Protein AF-A0A0F9FWF6-F1 (afdb_monomer_lite)

Sequence (209 aa):
MEGHIIPQNAFNDQFNPRASDYKILGTNREPLKAPIINPFIKELQENGYLHIYDQNHRLSKIAQNVYKRFQKKGYSKPGHDPILTAIIKDDVSSYAIEVPIWKFIQNNFFLLGHIDLIQFRCETVYVADFKPDEYSFFTSLPQVGLYGLMLKEFLQIPKGKIVCVSFDKNGAWEYQPQILLTKIKQFLDKLNKTRRTRLIDTSWFRFFY

Secondary structure (DSSP, 8-state):
-------TTGGG-TTS-BGGG-----BTTB---HHHHHHHHHHHHHTTSEEEEETTSHHHHHHHHHHHHHHHTTPPPP-HHHHHHHHHHH-TTEEEEEEEEEEE-STT-EEEEEEEEEEEETTEEEEEEE--SS--HHHHHHHHHHHHHHHHHHTTPPTTSEEEEEE-SSEEEEE-GGGIIIIIHHHHHHHHHH-SS--S--GGGGGG-

Organism: NCBI:txid412755

Foldseek 3Di:
DPPPPPPVVQVVDPVAAELQVAWFFDDPVGTDDCVLVVVLVVVCVVVVQKDKWWLPPPLLVLQVVLQVVCVVVVHDRDDLPSSLVSCCVPPPQWDDAQQKFWDDFDPRHIHIYTQGTWGADPQAIEREDEDEPPDDCRGSLSSQLVVQVRVCVVVVRDPPRYWYWYDYNTIIMIGHSCCLLPVVVVSLVVVCVPDPDHGPDDPSNNRPD

InterPro domains:
  IPR011604 PD-(D/E)XK endonuclease-like domain superfamily [G3DSA:3.90.320.10] (41-204)

pLDDT: mean 91.01, std 9.79, range [40.78, 98.62]

Radius of gyration: 17.55 Å; chains: 1; bounding box: 47×40×46 Å

Structure (mmCIF, N/CA/C/O backbone):
data_AF-A0A0F9FWF6-F1
#
_entry.id   AF-A0A0F9FWF6-F1
#
loop_
_atom_site.group_PDB
_atom_site.id
_atom_site.type_symbol
_atom_site.label_atom_id
_atom_site.label_alt_id
_atom_site.label_comp_id
_atom_site.label_asym_id
_atom_site.label_entity_id
_atom_site.label_seq_id
_atom_site.pdbx_PDB_ins_code
_atom_site.Cartn_x
_atom_site.Cartn_y
_atom_site.Cartn_z
_atom_site.occupancy
_atom_site.B_iso_or_equiv
_atom_site.auth_seq_id
_atom_site.auth_comp_id
_atom_site.auth_asym_id
_atom_site.auth_atom_id
_atom_site.pdbx_PDB_model_num
ATOM 1 N N . MET A 1 1 ? -26.978 -14.711 -10.745 1.00 40.78 1 MET A N 1
ATOM 2 C CA . MET A 1 1 ? -25.993 -13.635 -10.532 1.00 40.78 1 MET A CA 1
ATOM 3 C C . MET A 1 1 ? -26.686 -12.339 -10.883 1.00 40.78 1 MET A C 1
ATOM 5 O O . MET A 1 1 ? -26.867 -12.067 -12.062 1.00 40.78 1 MET A O 1
ATOM 9 N N . GLU A 1 2 ? -27.170 -11.608 -9.883 1.00 41.25 2 GLU A N 1
ATOM 10 C CA . GLU A 1 2 ? -27.550 -10.212 -10.100 1.00 41.25 2 GLU A CA 1
ATOM 11 C C . GLU A 1 2 ? -26.269 -9.472 -10.487 1.00 41.25 2 GLU A C 1
ATOM 13 O O . GLU A 1 2 ? -25.273 -9.533 -9.766 1.00 41.25 2 GLU A O 1
ATOM 18 N N . GLY A 1 3 ? -26.240 -8.894 -11.687 1.00 45.41 3 GLY A N 1
ATOM 19 C CA . GLY A 1 3 ? -25.076 -8.155 -12.153 1.00 45.41 3 GLY A CA 1
ATOM 20 C C . GLY A 1 3 ? -24.819 -6.997 -11.201 1.00 45.41 3 GLY A C 1
ATOM 21 O O . GLY A 1 3 ? -25.713 -6.185 -10.970 1.00 45.41 3 GLY A O 1
ATOM 22 N N . HIS A 1 4 ? -23.615 -6.917 -10.636 1.00 55.31 4 HIS A N 1
ATOM 23 C CA . HIS A 1 4 ? -23.193 -5.725 -9.915 1.00 55.31 4 HIS A CA 1
ATOM 24 C C . HIS A 1 4 ? -23.241 -4.547 -10.893 1.00 55.31 4 HIS A C 1
ATOM 26 O O . HIS A 1 4 ? -22.386 -4.423 -11.769 1.00 55.31 4 HIS A O 1
ATOM 32 N N . ILE A 1 5 ? -24.277 -3.713 -10.782 1.00 64.75 5 ILE A N 1
ATOM 33 C CA . ILE A 1 5 ? -24.397 -2.485 -11.564 1.00 64.75 5 ILE A CA 1
ATOM 34 C C . ILE A 1 5 ? -23.203 -1.614 -11.181 1.00 64.75 5 ILE A C 1
ATOM 36 O O . ILE A 1 5 ? -23.041 -1.265 -10.011 1.00 64.75 5 ILE A O 1
ATOM 40 N N . ILE A 1 6 ? -22.356 -1.291 -12.159 1.00 70.00 6 ILE A N 1
ATOM 41 C CA . ILE A 1 6 ? -21.269 -0.330 -11.976 1.00 70.00 6 ILE A CA 1
ATOM 42 C C . ILE A 1 6 ? -21.929 1.009 -11.637 1.00 70.00 6 ILE A C 1
ATOM 44 O O . ILE A 1 6 ? -22.675 1.537 -12.469 1.00 70.00 6 ILE A O 1
ATOM 48 N N . PRO A 1 7 ? -21.696 1.584 -10.447 1.00 76.25 7 PRO A N 1
ATOM 49 C CA . PRO A 1 7 ? -22.351 2.817 -10.059 1.00 76.25 7 PRO A CA 1
ATOM 50 C C . PRO A 1 7 ? -21.599 3.989 -10.702 1.00 76.25 7 PRO A C 1
ATOM 52 O O . PRO A 1 7 ? -20.891 4.736 -10.036 1.00 76.25 7 PRO A O 1
ATOM 55 N N . GLN A 1 8 ? -21.718 4.145 -12.023 1.00 72.88 8 GLN A N 1
ATOM 56 C CA . GLN A 1 8 ? -20.947 5.131 -12.789 1.00 72.88 8 GLN A CA 1
ATOM 57 C C . GLN A 1 8 ? -21.169 6.562 -12.279 1.00 72.88 8 GLN A C 1
ATOM 59 O O . GLN A 1 8 ? -20.230 7.349 -12.195 1.00 72.88 8 GLN A O 1
ATOM 64 N N . ASN A 1 9 ? -22.390 6.866 -11.831 1.00 83.50 9 ASN A N 1
ATOM 65 C CA . ASN A 1 9 ? -22.711 8.146 -11.204 1.00 83.50 9 ASN A CA 1
ATOM 66 C C . ASN A 1 9 ? -22.079 8.308 -9.813 1.00 83.50 9 ASN A C 1
ATOM 68 O O . ASN A 1 9 ? -21.772 9.432 -9.430 1.00 83.50 9 ASN A O 1
ATOM 72 N N . ALA A 1 10 ? -21.827 7.220 -9.075 1.00 85.94 10 ALA A N 1
ATOM 73 C CA . ALA A 1 10 ? -21.240 7.308 -7.738 1.00 85.94 10 ALA A CA 1
ATOM 74 C C . ALA A 1 10 ? -19.802 7.836 -7.777 1.00 85.94 10 ALA A C 1
ATOM 76 O O . ALA A 1 10 ? -19.430 8.621 -6.913 1.00 85.94 10 ALA A O 1
ATOM 77 N N . PHE A 1 11 ? -19.016 7.486 -8.802 1.00 87.62 11 PHE A N 1
ATOM 78 C CA . PHE A 1 11 ? -17.651 8.005 -8.981 1.00 87.62 11 PHE A CA 1
ATOM 79 C C . PHE A 1 11 ? -17.589 9.497 -9.319 1.00 87.62 11 PHE A C 1
ATOM 81 O O . PHE A 1 11 ? -16.542 10.112 -9.111 1.00 87.62 11 PHE A O 1
ATOM 88 N N . ASN A 1 12 ? -18.690 10.078 -9.797 1.00 86.81 12 ASN A N 1
ATOM 89 C CA . ASN A 1 12 ? -18.811 11.515 -10.043 1.00 86.81 12 ASN A CA 1
ATOM 90 C C . ASN A 1 12 ? -19.400 12.270 -8.842 1.00 86.81 12 ASN A C 1
ATOM 92 O O . ASN A 1 12 ? -19.306 13.494 -8.782 1.00 86.81 12 ASN A O 1
ATOM 96 N N . ASP A 1 13 ? -19.987 11.554 -7.885 1.00 88.00 13 ASP A N 1
ATOM 97 C CA . ASP A 1 13 ? -20.581 12.131 -6.688 1.00 88.00 13 ASP A CA 1
ATOM 98 C C . ASP A 1 13 ? -19.504 12.408 -5.626 1.00 88.00 13 ASP A C 1
ATOM 100 O O . ASP A 1 13 ? -18.809 11.508 -5.149 1.00 88.00 13 ASP A O 1
ATOM 104 N N . GLN A 1 14 ? -19.364 13.683 -5.259 1.00 87.06 14 GLN A N 1
ATOM 105 C CA . GLN A 1 14 ? -18.374 14.160 -4.292 1.00 87.06 14 GLN A CA 1
ATOM 106 C C . GLN A 1 14 ? -18.726 13.819 -2.839 1.00 87.06 14 GLN A C 1
ATOM 108 O O . GLN A 1 14 ? -17.861 13.922 -1.972 1.00 87.06 14 GLN A O 1
ATOM 113 N N . PHE A 1 15 ? -19.968 13.415 -2.555 1.00 89.69 15 PHE A N 1
ATOM 114 C CA . PHE A 1 15 ? -20.373 13.002 -1.213 1.00 89.69 15 PHE A CA 1
ATOM 115 C C . PHE A 1 15 ? -19.931 11.575 -0.877 1.00 89.69 15 PHE A C 1
ATOM 117 O O . PHE A 1 15 ? -19.898 11.207 0.300 1.00 89.69 15 PHE A O 1
ATOM 124 N N . ASN A 1 16 ? -19.573 10.772 -1.883 1.00 91.12 16 ASN A N 1
ATOM 125 C CA . ASN A 1 16 ? -19.027 9.443 -1.652 1.00 91.12 16 ASN A CA 1
ATOM 126 C C . ASN A 1 16 ? -17.571 9.535 -1.175 1.00 91.12 16 ASN A C 1
ATOM 128 O O . ASN A 1 16 ? -16.738 10.134 -1.864 1.00 91.12 16 ASN A O 1
ATOM 132 N N . PRO A 1 17 ? -17.224 8.919 -0.030 1.00 92.62 17 PRO A N 1
ATOM 133 C CA . PRO A 1 17 ? -15.844 8.883 0.425 1.00 92.62 17 PRO A CA 1
ATOM 134 C C . PRO A 1 17 ? -14.956 8.117 -0.558 1.00 92.62 17 PRO A C 1
ATOM 136 O O . PRO A 1 17 ? -15.331 7.055 -1.070 1.00 92.62 17 PRO A O 1
ATOM 139 N N . ARG A 1 18 ? -13.730 8.605 -0.766 1.00 93.88 18 ARG A N 1
ATOM 140 C CA . ARG A 1 18 ? -12.710 7.884 -1.533 1.00 93.88 18 ARG A CA 1
ATOM 141 C C . ARG A 1 18 ? -11.679 7.291 -0.598 1.00 93.88 18 ARG A C 1
ATOM 143 O O . ARG A 1 18 ? -11.200 7.948 0.322 1.00 93.88 18 ARG A O 1
ATOM 150 N N . ALA A 1 19 ? -11.260 6.060 -0.873 1.00 94.56 19 ALA A N 1
ATOM 151 C CA . ALA A 1 19 ? -10.235 5.414 -0.063 1.00 94.56 19 ALA A CA 1
ATOM 152 C C . ALA A 1 19 ? -8.912 6.210 -0.051 1.00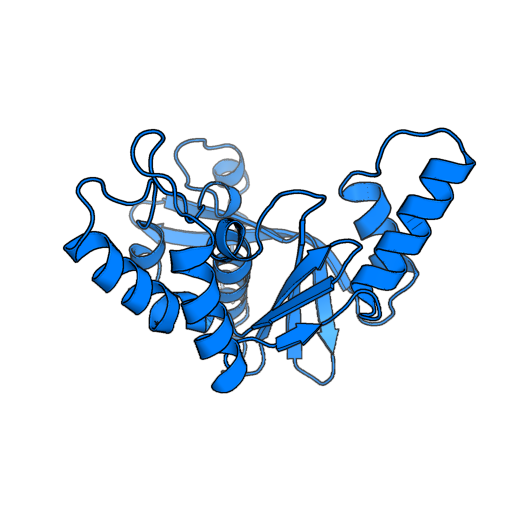 94.56 19 ALA A C 1
ATOM 154 O O . ALA A 1 19 ? -8.188 6.186 0.940 1.00 94.56 19 ALA A O 1
ATOM 155 N N . SER A 1 20 ? -8.626 6.943 -1.135 1.00 92.12 20 SER A N 1
ATOM 156 C CA . SER A 1 20 ? -7.462 7.828 -1.293 1.00 92.12 20 SER A CA 1
ATOM 157 C C . SER A 1 20 ? -7.451 9.037 -0.358 1.00 92.12 20 SER A C 1
ATOM 159 O O . SER A 1 20 ? -6.390 9.623 -0.126 1.00 92.12 20 SER A O 1
ATOM 161 N N . ASP A 1 21 ? -8.610 9.414 0.181 1.00 91.69 21 ASP A N 1
ATOM 162 C CA . ASP A 1 21 ? -8.731 10.557 1.086 1.00 91.69 21 ASP A CA 1
ATOM 163 C C . ASP A 1 21 ? -8.290 10.180 2.509 1.00 91.69 21 ASP A C 1
ATOM 165 O O . ASP A 1 21 ? -7.891 11.040 3.297 1.00 91.69 21 ASP A O 1
ATOM 169 N N . TYR A 1 22 ? -8.275 8.882 2.826 1.00 91.81 22 TYR A N 1
ATOM 170 C CA . TYR A 1 22 ? -7.914 8.382 4.144 1.00 91.81 22 TYR A CA 1
ATOM 171 C C . TYR A 1 22 ? -6.408 8.265 4.330 1.00 91.81 22 TYR A C 1
ATOM 173 O O . TYR A 1 22 ? -5.714 7.500 3.656 1.00 91.81 22 TYR A O 1
ATOM 181 N N . LYS A 1 23 ? -5.906 9.009 5.317 1.00 90.06 23 LYS A N 1
ATOM 182 C CA . LYS A 1 23 ? -4.488 9.064 5.672 1.00 90.06 23 LYS A CA 1
ATOM 183 C C . LYS A 1 23 ? -4.326 9.058 7.184 1.00 90.06 23 LYS A C 1
ATOM 185 O O . LYS A 1 23 ? -5.053 9.751 7.896 1.00 90.06 23 LYS A O 1
ATOM 190 N N . ILE A 1 24 ? -3.328 8.333 7.688 1.00 89.81 24 ILE A N 1
ATOM 191 C CA . ILE A 1 24 ? -2.970 8.417 9.110 1.00 89.81 24 ILE A CA 1
ATOM 192 C C . ILE A 1 24 ? -2.052 9.618 9.307 1.00 89.81 24 ILE A C 1
ATOM 194 O O . ILE A 1 24 ? -0.850 9.558 9.047 1.00 89.81 24 ILE A O 1
ATOM 198 N N . LEU A 1 25 ? -2.636 10.718 9.776 1.00 87.38 25 LEU A N 1
ATOM 199 C CA . LEU A 1 25 ? -1.939 11.977 1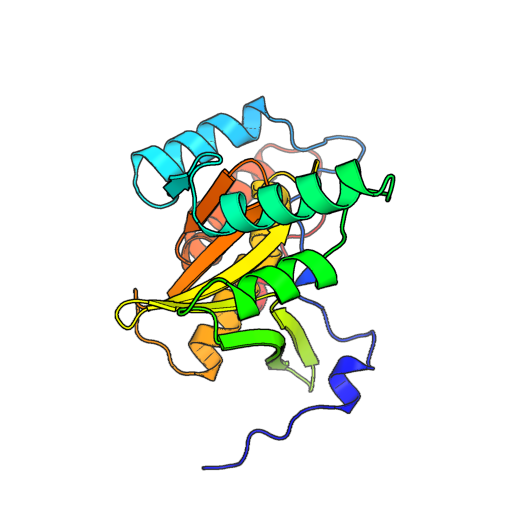0.010 1.00 87.38 25 LEU A CA 1
ATOM 200 C C . LEU A 1 25 ? -2.268 12.530 11.398 1.00 87.38 25 LEU A C 1
ATOM 202 O O . LEU A 1 25 ? -3.411 12.483 11.858 1.00 87.38 25 LEU A O 1
ATOM 206 N N . GLY A 1 26 ? -1.248 13.078 12.061 1.00 85.50 26 GLY A N 1
ATOM 207 C CA . GLY A 1 26 ? -1.453 13.971 13.202 1.00 85.50 26 GLY A CA 1
ATOM 208 C C . GLY A 1 26 ? -2.001 15.324 12.748 1.00 85.50 26 GLY A C 1
ATOM 209 O O . GLY A 1 26 ? -2.102 15.589 11.555 1.00 85.50 26 GLY A O 1
ATOM 210 N N . THR A 1 27 ? -2.331 16.201 13.691 1.00 84.44 27 THR A N 1
ATOM 211 C CA . THR A 1 27 ? -2.745 17.573 13.360 1.00 84.44 27 THR A CA 1
ATOM 212 C C . THR A 1 27 ? -1.533 18.467 13.104 1.00 84.44 27 THR A C 1
ATOM 214 O O . THR A 1 27 ? -0.425 18.148 13.530 1.00 84.44 27 THR A O 1
ATOM 217 N N . ASN A 1 28 ? -1.743 19.645 12.508 1.00 84.06 28 ASN A N 1
ATOM 218 C CA . ASN A 1 28 ? -0.681 20.653 12.358 1.00 84.06 28 ASN A CA 1
ATOM 219 C C . ASN A 1 28 ? -0.026 21.030 13.701 1.00 84.06 28 ASN A C 1
ATOM 221 O O . ASN A 1 28 ? 1.151 21.370 13.747 1.00 84.06 28 ASN A O 1
ATOM 225 N N . ARG A 1 29 ? -0.783 20.958 14.805 1.00 84.50 29 ARG A N 1
ATOM 226 C CA . ARG A 1 29 ? -0.299 21.269 16.160 1.00 84.50 29 ARG A CA 1
ATOM 227 C C . ARG A 1 29 ? 0.414 20.094 16.824 1.00 84.50 29 ARG A C 1
ATOM 229 O O . ARG A 1 29 ? 1.221 20.291 17.725 1.00 84.50 29 ARG A O 1
ATOM 236 N N . GLU A 1 30 ? 0.104 18.875 16.405 1.00 85.88 30 GLU A N 1
ATOM 237 C CA . GLU A 1 30 ? 0.607 17.646 17.005 1.00 85.88 30 GLU A CA 1
ATOM 238 C C . GLU A 1 30 ? 0.835 16.604 15.894 1.00 85.88 30 GLU A C 1
ATOM 240 O O . GLU A 1 30 ? 0.075 15.640 15.778 1.00 85.88 30 GLU A O 1
ATOM 245 N N . PRO A 1 31 ? 1.841 16.778 15.021 1.00 87.56 31 PRO A N 1
ATOM 246 C CA . PRO A 1 31 ? 2.061 15.861 13.909 1.00 87.56 31 PRO A CA 1
ATOM 247 C C . PRO A 1 31 ? 2.445 14.469 14.416 1.00 87.56 31 PRO A C 1
ATOM 249 O O . PRO A 1 31 ? 2.976 14.304 15.520 1.00 87.56 31 PRO A O 1
ATOM 252 N N . LEU A 1 32 ? 2.189 13.450 13.598 1.00 87.31 32 LEU A N 1
ATOM 253 C CA . LEU A 1 32 ? 2.654 12.102 13.891 1.00 87.31 32 LEU A CA 1
ATOM 254 C C . LEU A 1 32 ? 4.133 12.001 13.502 1.00 87.31 32 LEU A C 1
ATOM 256 O O . LEU A 1 32 ? 4.483 12.188 12.341 1.00 87.31 32 LEU A O 1
ATOM 260 N N . LYS A 1 33 ? 5.007 11.764 14.483 1.00 88.50 33 LYS A N 1
ATOM 261 C CA . LYS A 1 33 ? 6.466 11.800 14.296 1.00 88.50 33 LYS A CA 1
ATOM 262 C C . LYS A 1 33 ? 7.068 10.397 14.266 1.00 88.50 33 LYS A C 1
ATOM 264 O O . LYS A 1 33 ? 6.577 9.493 14.942 1.00 88.50 33 LYS A O 1
ATOM 269 N N . ALA A 1 34 ? 8.194 10.253 13.568 1.00 89.38 34 ALA A N 1
ATOM 270 C CA . ALA A 1 34 ? 8.924 8.991 13.434 1.00 89.38 34 ALA A CA 1
ATOM 271 C C . ALA A 1 34 ? 9.214 8.262 14.768 1.00 89.38 34 ALA A C 1
ATOM 273 O O . ALA A 1 34 ? 9.002 7.055 14.812 1.00 89.38 34 ALA A O 1
ATOM 274 N N . PRO A 1 35 ? 9.579 8.925 15.888 1.00 91.56 35 PRO A N 1
ATOM 275 C CA . PRO A 1 35 ? 9.797 8.228 17.164 1.00 91.56 35 PRO A CA 1
ATOM 276 C C . PRO A 1 35 ? 8.558 7.518 17.735 1.00 91.56 35 PRO A C 1
ATOM 278 O O . PRO A 1 35 ? 8.702 6.617 18.551 1.00 91.56 35 PRO A O 1
ATOM 281 N N . ILE A 1 36 ? 7.350 7.913 17.318 1.00 89.88 36 ILE A N 1
ATOM 282 C CA . ILE A 1 36 ? 6.089 7.260 17.709 1.00 89.88 36 ILE A CA 1
ATOM 283 C C . ILE A 1 36 ? 5.780 6.096 16.757 1.00 89.88 36 ILE A C 1
ATOM 285 O O . ILE A 1 36 ? 5.321 5.044 17.191 1.00 89.88 36 ILE A O 1
ATOM 289 N N . ILE A 1 37 ? 6.032 6.290 15.459 1.00 91.44 37 ILE A N 1
ATOM 290 C CA . ILE A 1 37 ? 5.689 5.333 14.399 1.00 91.44 37 ILE A CA 1
ATOM 291 C C . ILE A 1 37 ? 6.692 4.174 14.349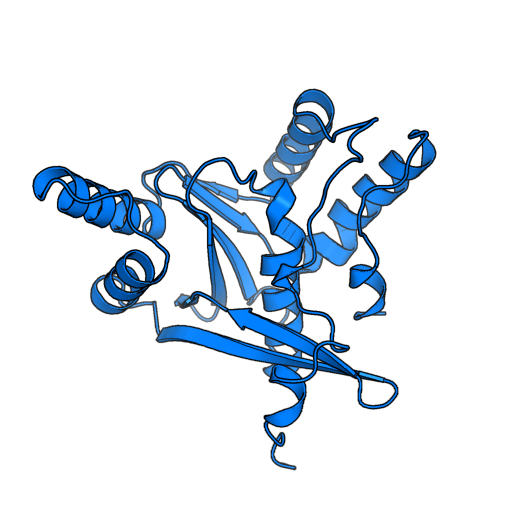 1.00 91.44 37 ILE A C 1
ATOM 293 O O . ILE A 1 37 ? 6.294 3.015 14.289 1.00 91.44 37 ILE A O 1
ATOM 297 N N . ASN A 1 38 ? 7.992 4.468 14.385 1.00 93.62 38 ASN A N 1
ATOM 298 C CA . ASN A 1 38 ? 9.052 3.492 14.130 1.00 93.62 38 ASN A CA 1
ATOM 299 C C . ASN A 1 38 ? 9.041 2.300 15.099 1.00 93.62 38 ASN A C 1
ATOM 301 O O . ASN A 1 38 ? 9.191 1.178 14.615 1.00 93.62 38 ASN A O 1
ATOM 305 N N . PRO A 1 39 ? 8.827 2.474 16.422 1.00 95.38 39 PRO A N 1
ATOM 306 C CA . PRO A 1 39 ? 8.711 1.332 17.327 1.00 95.38 39 PRO A CA 1
ATOM 307 C C . PRO A 1 39 ? 7.549 0.407 16.956 1.00 95.38 39 PRO A C 1
ATOM 309 O O . PRO A 1 39 ? 7.698 -0.808 16.996 1.00 95.38 39 PRO A O 1
ATOM 312 N N . PHE A 1 40 ? 6.417 0.974 16.533 1.00 95.06 40 PHE A N 1
ATOM 313 C CA . PHE A 1 40 ? 5.254 0.197 16.119 1.00 95.06 40 PHE A CA 1
ATOM 314 C C . PHE A 1 40 ? 5.475 -0.518 14.779 1.00 95.06 40 PHE A C 1
ATOM 316 O O . PHE A 1 40 ? 5.138 -1.687 14.641 1.00 95.06 40 PHE A O 1
ATOM 323 N N . ILE A 1 41 ? 6.103 0.140 13.801 1.00 95.19 41 ILE A N 1
ATOM 324 C CA . ILE A 1 41 ? 6.497 -0.512 12.541 1.00 95.19 41 ILE A CA 1
ATOM 325 C C . ILE A 1 41 ? 7.449 -1.681 12.803 1.00 95.19 41 ILE A C 1
ATOM 327 O O . ILE A 1 41 ? 7.271 -2.757 12.233 1.00 95.19 41 ILE A O 1
ATOM 331 N N . LYS A 1 42 ? 8.423 -1.490 13.699 1.00 96.00 42 LYS A N 1
ATOM 332 C CA . LYS A 1 42 ? 9.343 -2.548 14.121 1.00 96.00 42 LYS A CA 1
ATOM 333 C C . LYS A 1 42 ? 8.591 -3.717 14.763 1.00 96.00 42 LYS A C 1
ATOM 335 O O . LYS A 1 42 ? 8.823 -4.853 14.371 1.00 96.00 42 LYS A O 1
ATOM 340 N N . GLU A 1 43 ? 7.641 -3.443 15.658 1.00 96.94 43 GLU A N 1
ATOM 341 C CA . GLU A 1 43 ? 6.774 -4.469 16.252 1.00 96.94 43 GLU A CA 1
ATOM 342 C C . GLU A 1 43 ? 5.997 -5.249 15.175 1.00 96.94 43 GLU A C 1
ATOM 344 O O . GLU A 1 43 ? 5.959 -6.479 15.211 1.00 96.94 43 GLU A O 1
ATOM 349 N N . LEU A 1 44 ? 5.403 -4.566 14.188 1.00 97.31 44 LEU A N 1
ATOM 350 C CA . LEU A 1 44 ? 4.691 -5.229 13.089 1.00 97.31 44 LEU A CA 1
ATOM 351 C C . LEU A 1 44 ? 5.613 -6.157 12.291 1.00 97.31 44 LEU A C 1
ATOM 353 O O . LEU A 1 44 ? 5.189 -7.253 11.924 1.00 97.31 44 LEU A O 1
ATOM 357 N N . GLN A 1 45 ? 6.853 -5.734 12.043 1.00 96.69 45 GLN A N 1
ATOM 358 C CA . GLN A 1 45 ? 7.843 -6.530 11.324 1.00 96.69 45 GLN A CA 1
ATOM 359 C C . GLN A 1 45 ? 8.295 -7.752 12.132 1.00 96.69 45 GLN A C 1
ATOM 361 O O . GLN A 1 45 ? 8.280 -8.866 11.616 1.00 96.69 45 GLN A O 1
ATOM 366 N N . GLU A 1 46 ? 8.653 -7.566 13.404 1.00 97.62 46 GLU A N 1
ATOM 367 C CA . GLU A 1 46 ? 9.108 -8.645 14.295 1.00 97.62 46 GLU A CA 1
ATOM 368 C C . GLU A 1 46 ? 8.042 -9.730 14.485 1.00 97.62 46 GLU A C 1
ATOM 370 O O . GLU A 1 46 ? 8.368 -10.907 14.613 1.00 97.62 46 GLU A O 1
ATOM 375 N N . ASN A 1 47 ? 6.764 -9.348 14.443 1.00 97.50 47 ASN A N 1
ATOM 376 C CA . ASN A 1 47 ? 5.640 -10.276 14.554 1.00 97.50 47 ASN A CA 1
ATOM 377 C C . ASN A 1 47 ? 5.120 -10.796 13.197 1.00 97.50 47 ASN A C 1
ATOM 379 O O . ASN A 1 47 ? 4.103 -11.489 13.166 1.00 97.50 47 ASN A O 1
ATOM 383 N N . GLY A 1 48 ? 5.764 -10.453 12.076 1.00 97.12 48 GLY A N 1
ATOM 384 C CA . GLY A 1 48 ? 5.395 -10.946 10.742 1.00 97.12 48 GLY A CA 1
ATOM 385 C C . GLY A 1 48 ? 4.095 -10.372 10.162 1.00 97.12 48 GLY A C 1
ATOM 386 O O . GLY A 1 48 ? 3.534 -10.944 9.232 1.00 97.12 48 GLY A O 1
ATOM 387 N N . TYR A 1 49 ? 3.591 -9.252 10.686 1.00 97.50 49 TYR A N 1
ATOM 388 C CA . TYR A 1 49 ? 2.432 -8.548 10.112 1.00 97.50 49 TYR A CA 1
ATOM 389 C C . TYR A 1 49 ? 2.806 -7.642 8.935 1.00 97.50 49 TYR A C 1
ATOM 391 O O . TYR A 1 49 ? 1.928 -7.238 8.170 1.00 97.50 49 TYR A O 1
ATOM 399 N N . LEU A 1 50 ? 4.088 -7.296 8.826 1.00 97.62 50 LEU A N 1
ATOM 400 C CA . LEU A 1 50 ? 4.640 -6.403 7.821 1.00 97.62 50 LEU A CA 1
ATOM 401 C C . LEU A 1 50 ? 5.978 -6.952 7.328 1.00 97.62 50 LEU A C 1
ATOM 403 O O . LEU A 1 50 ? 6.889 -7.182 8.120 1.00 97.62 50 LEU A O 1
ATOM 407 N N . HIS A 1 51 ? 6.118 -7.089 6.017 1.00 97.62 51 HIS A N 1
ATOM 408 C CA . HIS A 1 51 ? 7.384 -7.406 5.372 1.00 97.62 51 HIS A CA 1
ATOM 409 C C . HIS A 1 51 ? 7.895 -6.165 4.650 1.00 97.62 51 HIS A C 1
ATOM 411 O O . HIS A 1 51 ? 7.203 -5.601 3.804 1.00 97.62 51 HIS A O 1
ATOM 417 N N . ILE A 1 52 ? 9.101 -5.728 5.007 1.00 96.31 52 ILE A N 1
ATOM 418 C CA . ILE A 1 52 ? 9.754 -4.575 4.392 1.00 96.31 52 ILE A CA 1
ATOM 419 C C . ILE A 1 52 ? 10.863 -5.090 3.488 1.00 96.31 52 ILE A C 1
ATOM 421 O O . ILE A 1 52 ? 11.744 -5.829 3.929 1.00 96.31 52 ILE A O 1
ATOM 425 N N . TYR A 1 53 ? 10.812 -4.679 2.232 1.00 96.62 53 TYR A N 1
ATOM 426 C CA . TYR A 1 53 ? 11.797 -4.998 1.219 1.00 96.62 53 TYR A CA 1
ATOM 427 C C . TYR A 1 53 ? 12.564 -3.743 0.837 1.00 96.62 53 TYR A C 1
ATOM 429 O O . TYR A 1 53 ? 12.012 -2.641 0.784 1.00 96.62 53 TYR A O 1
ATOM 437 N N . ASP A 1 54 ? 13.841 -3.931 0.539 1.00 95.31 54 ASP A N 1
ATOM 438 C CA . ASP A 1 54 ? 14.693 -2.882 0.009 1.00 95.31 54 ASP A CA 1
ATOM 439 C C . ASP A 1 54 ? 14.405 -2.625 -1.482 1.00 95.31 54 ASP A C 1
ATOM 441 O O . ASP A 1 54 ? 13.512 -3.196 -2.120 1.00 95.31 54 ASP A O 1
ATOM 445 N N . GLN A 1 55 ? 15.241 -1.779 -2.067 1.00 93.69 55 GLN A N 1
ATOM 446 C CA . GLN A 1 55 ? 15.231 -1.403 -3.474 1.00 93.69 55 GLN A CA 1
ATOM 447 C C . GLN A 1 55 ? 15.394 -2.584 -4.448 1.00 93.69 55 GLN A C 1
ATOM 449 O O . GLN A 1 55 ? 15.234 -2.399 -5.657 1.00 93.69 55 GLN A O 1
ATOM 454 N N . ASN A 1 56 ? 15.730 -3.788 -3.968 1.00 96.12 56 ASN A N 1
ATOM 455 C CA . ASN A 1 56 ? 15.828 -4.978 -4.798 1.00 96.12 56 ASN A CA 1
ATOM 456 C C . ASN A 1 56 ? 14.481 -5.666 -5.031 1.00 96.12 56 ASN A C 1
ATOM 458 O O . ASN A 1 56 ? 14.411 -6.560 -5.883 1.00 96.12 56 ASN A O 1
ATOM 462 N N . HIS A 1 57 ? 13.424 -5.242 -4.334 1.00 96.62 57 HIS A N 1
ATOM 463 C CA . HIS A 1 57 ? 12.067 -5.681 -4.618 1.00 96.62 57 HIS A CA 1
ATOM 464 C C . HIS A 1 57 ? 11.710 -5.446 -6.093 1.00 96.62 57 HIS A C 1
ATOM 466 O O . HIS A 1 57 ? 12.078 -4.437 -6.699 1.00 96.62 57 HIS A O 1
ATOM 472 N N . ARG A 1 58 ? 10.974 -6.386 -6.692 1.00 96.25 58 ARG A N 1
ATOM 473 C CA . ARG A 1 58 ? 10.707 -6.405 -8.137 1.00 96.25 58 ARG A CA 1
ATOM 474 C C . ARG A 1 58 ? 10.034 -5.125 -8.639 1.00 96.25 58 ARG A C 1
ATOM 476 O O . ARG A 1 58 ? 10.486 -4.553 -9.627 1.00 96.25 58 ARG A O 1
ATOM 483 N N . LEU A 1 59 ? 8.992 -4.658 -7.945 1.00 97.12 59 LEU A N 1
ATOM 484 C CA . LEU A 1 59 ? 8.288 -3.421 -8.314 1.00 97.12 59 LEU A CA 1
ATOM 485 C C . LEU A 1 59 ? 9.205 -2.194 -8.204 1.00 97.12 59 LEU A C 1
ATOM 487 O O . LEU A 1 59 ? 9.225 -1.347 -9.096 1.00 97.12 59 LEU A O 1
ATOM 491 N N . SER A 1 60 ? 10.031 -2.147 -7.159 1.00 96.94 60 SER A N 1
ATOM 492 C CA . SER A 1 60 ? 10.979 -1.058 -6.917 1.00 96.94 60 SER A CA 1
ATOM 493 C C . SER A 1 60 ? 12.089 -1.020 -7.967 1.00 96.94 60 SER A C 1
ATOM 495 O O . SER A 1 60 ? 12.457 0.060 -8.428 1.00 96.94 60 SER A O 1
ATOM 497 N N . LYS A 1 61 ? 12.570 -2.182 -8.436 1.00 97.81 61 LYS A N 1
ATOM 498 C CA . LYS A 1 61 ? 13.522 -2.279 -9.557 1.00 97.81 61 LYS A CA 1
ATOM 499 C C . LYS A 1 61 ? 12.944 -1.727 -10.858 1.00 97.81 61 LYS A C 1
ATOM 501 O O . LYS A 1 61 ? 13.627 -0.978 -11.559 1.00 97.81 61 LYS A O 1
ATOM 506 N N . ILE A 1 62 ? 11.695 -2.067 -11.182 1.00 97.88 62 ILE A N 1
ATOM 507 C CA . ILE A 1 62 ? 11.021 -1.532 -12.375 1.00 97.88 62 ILE A CA 1
ATOM 508 C C . ILE A 1 62 ? 10.879 -0.012 -12.244 1.00 97.88 62 ILE A C 1
ATOM 510 O O . ILE A 1 62 ? 11.286 0.717 -13.152 1.00 97.88 62 ILE A O 1
ATOM 514 N N . ALA A 1 63 ? 10.420 0.475 -11.087 1.00 96.81 63 ALA A N 1
ATOM 515 C CA . ALA A 1 63 ? 10.331 1.904 -10.811 1.00 96.81 63 ALA A CA 1
ATOM 516 C C . ALA A 1 63 ? 11.690 2.604 -10.997 1.00 96.81 63 ALA A C 1
ATOM 518 O O . ALA A 1 63 ? 11.788 3.565 -11.757 1.00 96.81 63 ALA A O 1
ATOM 519 N N . GLN A 1 64 ? 12.778 2.089 -10.417 1.00 96.75 64 GLN A N 1
ATOM 520 C CA . GLN A 1 64 ? 14.125 2.645 -10.613 1.00 96.75 64 GLN A CA 1
ATOM 521 C C . GLN A 1 64 ? 14.537 2.719 -12.083 1.00 96.75 64 GLN A C 1
ATOM 523 O O . GLN A 1 64 ? 15.134 3.712 -12.500 1.00 96.75 64 GLN A O 1
ATOM 528 N N . ASN A 1 65 ? 14.237 1.691 -12.877 1.00 97.31 65 ASN A N 1
ATOM 529 C CA . ASN A 1 65 ? 14.564 1.687 -14.300 1.00 97.31 65 ASN A CA 1
ATOM 530 C C . ASN A 1 65 ? 13.820 2.798 -15.049 1.00 97.31 65 ASN A C 1
ATOM 532 O O . ASN A 1 65 ? 14.416 3.471 -15.892 1.00 97.31 65 ASN A O 1
ATOM 536 N N . VAL A 1 66 ? 12.554 3.046 -14.709 1.00 97.25 66 VAL A N 1
ATOM 537 C CA . VAL A 1 66 ? 11.785 4.174 -15.249 1.00 97.25 66 VAL A CA 1
ATOM 538 C C . VAL A 1 66 ? 12.399 5.507 -14.816 1.00 97.25 66 VAL A C 1
ATOM 540 O O . VAL A 1 66 ? 12.677 6.339 -15.678 1.00 97.25 66 VAL A O 1
ATOM 543 N N . TYR A 1 67 ? 12.715 5.691 -13.529 1.00 96.25 67 TYR A N 1
ATOM 544 C CA . TYR A 1 67 ? 13.384 6.905 -13.036 1.00 96.25 67 TYR A CA 1
ATOM 545 C C . TYR A 1 67 ? 14.704 7.174 -13.776 1.00 96.25 67 TYR A C 1
ATOM 547 O O . TYR A 1 67 ? 14.931 8.292 -14.238 1.00 96.25 67 TYR A O 1
ATOM 555 N N . LYS A 1 68 ? 15.548 6.150 -13.968 1.00 96.75 68 LYS A N 1
ATOM 556 C CA . LYS A 1 68 ? 16.810 6.260 -14.722 1.00 96.75 68 LYS A CA 1
ATOM 557 C C . LYS A 1 68 ? 16.578 6.687 -16.174 1.00 96.75 68 LYS A C 1
ATOM 559 O O . LYS A 1 68 ? 17.315 7.522 -16.696 1.00 96.75 68 LYS A O 1
ATOM 564 N N . ARG A 1 69 ? 15.551 6.140 -16.837 1.00 96.94 69 ARG A N 1
ATOM 565 C CA . ARG A 1 69 ? 15.185 6.520 -18.215 1.00 96.94 69 ARG A CA 1
ATOM 566 C C . ARG A 1 69 ? 14.721 7.977 -18.295 1.00 96.94 69 ARG A C 1
ATOM 568 O O . ARG A 1 69 ? 15.117 8.666 -19.230 1.00 96.94 69 ARG A O 1
ATOM 575 N N . PHE A 1 70 ? 13.924 8.441 -17.333 1.00 96.69 70 PHE A N 1
ATOM 576 C CA . PHE A 1 70 ? 13.469 9.834 -17.259 1.00 96.69 70 PHE A CA 1
ATOM 577 C C . PHE A 1 70 ? 14.644 10.789 -17.033 1.00 96.69 70 PHE A C 1
ATOM 579 O O . PHE A 1 70 ? 14.815 11.736 -17.799 1.00 96.69 70 PHE A O 1
ATOM 586 N N . GLN A 1 71 ? 15.522 10.472 -16.076 1.00 95.06 71 GLN A N 1
ATOM 587 C CA . GLN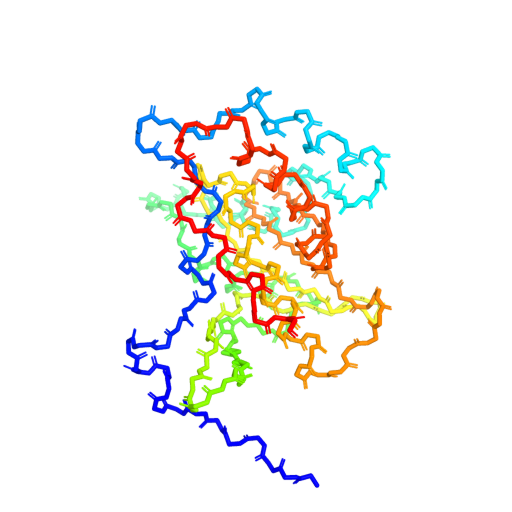 A 1 71 ? 16.722 11.260 -15.795 1.00 95.06 71 GLN A CA 1
ATOM 588 C C . GLN A 1 71 ? 17.639 11.369 -17.020 1.00 95.06 71 GLN A C 1
ATOM 590 O O . GLN A 1 71 ? 18.076 12.462 -17.365 1.00 95.06 71 GLN A O 1
ATOM 595 N N . LYS A 1 72 ? 17.893 10.257 -17.725 1.00 96.12 72 LYS A N 1
ATOM 596 C CA . LYS A 1 72 ? 18.732 10.246 -18.936 1.00 96.12 72 LYS A CA 1
ATOM 597 C C . LYS A 1 72 ? 18.174 11.137 -20.054 1.00 96.12 72 LYS A C 1
ATOM 599 O O . LYS A 1 72 ? 18.943 11.652 -20.857 1.00 96.12 72 LYS A O 1
ATOM 604 N N . LYS A 1 73 ? 16.851 11.302 -20.117 1.00 95.75 73 LYS A N 1
ATOM 605 C CA . LYS A 1 73 ? 16.168 12.159 -21.096 1.00 95.75 73 LYS A CA 1
ATOM 606 C C . LYS A 1 73 ? 16.008 13.612 -20.632 1.00 95.75 73 LYS A C 1
ATOM 608 O O . LYS A 1 73 ? 15.439 14.407 -21.370 1.00 95.75 73 LYS A O 1
ATOM 613 N N . GLY A 1 74 ? 16.482 13.957 -19.432 1.00 93.75 74 GLY A N 1
ATOM 614 C CA . GLY A 1 74 ? 16.304 15.290 -18.852 1.00 93.75 74 GLY A CA 1
ATOM 615 C C . GLY A 1 74 ? 14.857 15.603 -18.461 1.00 93.75 74 GLY A C 1
ATOM 616 O O . GLY A 1 74 ? 14.492 16.771 -18.369 1.00 93.75 74 GLY A O 1
ATOM 617 N N . TYR A 1 75 ? 14.017 14.584 -18.261 1.00 93.69 75 TYR A N 1
ATOM 618 C CA . TYR A 1 75 ? 12.632 14.770 -17.828 1.00 93.69 75 TYR A CA 1
ATOM 619 C C . TYR A 1 75 ? 12.531 14.926 -16.309 1.00 93.69 75 TYR A C 1
ATOM 621 O O . TYR A 1 75 ? 13.429 14.535 -15.559 1.00 93.69 75 TYR A O 1
ATOM 629 N N . SER A 1 76 ? 11.403 15.481 -15.859 1.00 90.31 76 SER A N 1
ATOM 630 C CA . SER A 1 76 ? 11.020 15.513 -14.446 1.00 90.31 76 SER A CA 1
ATOM 631 C C . SER A 1 76 ? 10.861 14.098 -13.872 1.00 90.31 76 SER A C 1
ATOM 633 O O . SER A 1 76 ? 10.960 13.098 -14.580 1.00 90.31 76 SER A O 1
ATOM 635 N N . LYS A 1 77 ? 10.635 13.980 -12.560 1.00 91.44 77 LYS A N 1
ATOM 636 C CA . LYS A 1 77 ? 10.368 12.675 -11.939 1.00 91.44 77 LYS A CA 1
ATOM 637 C C . LYS A 1 77 ? 9.110 12.038 -12.562 1.00 91.44 77 LYS A C 1
ATOM 639 O O . LYS A 1 77 ? 8.134 12.756 -12.783 1.00 91.44 77 LYS A O 1
ATOM 644 N N . PRO A 1 78 ? 9.109 10.721 -12.841 1.00 93.44 78 PRO A N 1
ATOM 645 C CA . PRO A 1 78 ? 7.938 10.053 -13.397 1.00 93.44 78 PRO A CA 1
ATOM 646 C C . PRO A 1 78 ? 6.773 10.054 -12.396 1.00 93.44 78 PRO A C 1
ATOM 648 O O . PRO A 1 78 ? 6.981 9.878 -11.196 1.00 93.44 78 PRO A O 1
ATOM 651 N N . GLY A 1 79 ? 5.554 10.235 -12.910 1.00 91.00 79 GLY A N 1
ATOM 652 C CA . GLY A 1 79 ? 4.310 10.028 -12.161 1.00 91.00 79 GLY A CA 1
ATOM 653 C C . GLY A 1 79 ? 3.887 8.554 -12.112 1.00 91.00 79 GLY A C 1
ATOM 654 O O . GLY A 1 79 ? 4.699 7.665 -12.372 1.00 91.00 79 GLY A O 1
ATOM 655 N N . HIS A 1 80 ? 2.607 8.300 -11.822 1.00 92.12 80 HIS A N 1
ATOM 656 C CA . HIS A 1 80 ? 2.042 6.945 -11.775 1.00 92.12 80 HIS A CA 1
ATOM 657 C C . HIS A 1 80 ? 2.066 6.272 -13.151 1.00 92.12 80 HIS A C 1
ATOM 659 O O . HIS A 1 80 ? 2.685 5.218 -13.294 1.00 92.12 80 HIS A O 1
ATOM 665 N N . ASP A 1 81 ? 1.498 6.902 -14.184 1.00 95.31 81 ASP A N 1
ATOM 666 C CA . ASP A 1 81 ? 1.284 6.255 -15.487 1.00 95.31 81 ASP A CA 1
ATOM 667 C C . ASP A 1 81 ? 2.556 5.640 -16.088 1.00 95.31 81 ASP A C 1
ATOM 669 O O . ASP A 1 81 ? 2.509 4.475 -16.491 1.00 95.31 81 ASP A O 1
ATOM 673 N N . PRO A 1 82 ? 3.721 6.326 -16.128 1.00 96.81 82 PRO A N 1
ATOM 674 C CA . PRO A 1 82 ? 4.937 5.728 -16.674 1.00 96.81 82 PRO A CA 1
ATOM 675 C C . PRO A 1 82 ? 5.435 4.523 -15.870 1.00 96.81 82 PRO A C 1
ATOM 677 O O . PRO A 1 82 ? 6.020 3.604 -16.444 1.00 96.81 82 PRO A O 1
ATOM 680 N N . ILE A 1 83 ? 5.225 4.532 -14.552 1.00 97.50 83 ILE A N 1
ATOM 681 C CA . ILE A 1 83 ? 5.646 3.468 -13.637 1.00 97.50 83 ILE A CA 1
ATOM 682 C C . ILE A 1 83 ? 4.725 2.261 -13.799 1.00 97.50 83 ILE A C 1
ATOM 684 O O . ILE A 1 83 ? 5.205 1.165 -14.081 1.00 97.50 83 ILE A O 1
ATOM 688 N N . LEU A 1 84 ? 3.412 2.466 -13.707 1.00 97.75 84 LEU A N 1
ATOM 689 C CA . LEU A 1 84 ? 2.405 1.413 -13.845 1.00 97.75 84 LEU A CA 1
ATOM 690 C C . LEU A 1 84 ? 2.425 0.792 -15.247 1.00 97.75 84 LEU A C 1
ATOM 692 O O . LEU A 1 84 ? 2.403 -0.430 -15.383 1.00 97.75 84 LEU A O 1
ATOM 696 N N . THR A 1 85 ? 2.596 1.613 -16.288 1.00 97.81 85 THR A N 1
ATOM 697 C CA . THR A 1 85 ? 2.758 1.139 -17.673 1.00 97.81 85 THR A CA 1
ATOM 698 C C . THR A 1 85 ? 4.026 0.309 -17.856 1.00 97.81 85 THR A C 1
ATOM 700 O O . THR A 1 85 ? 4.047 -0.618 -18.663 1.00 97.81 85 THR A O 1
ATOM 703 N N . ALA A 1 86 ? 5.113 0.629 -17.152 1.00 98.06 86 ALA A N 1
ATOM 704 C CA . ALA A 1 86 ? 6.308 -0.207 -17.195 1.00 98.06 86 ALA A CA 1
ATOM 705 C C . ALA A 1 86 ? 6.076 -1.528 -16.456 1.00 98.06 86 ALA A C 1
ATOM 707 O O . ALA A 1 86 ? 6.446 -2.579 -16.966 1.00 98.06 86 ALA A O 1
ATOM 708 N N . ILE A 1 87 ? 5.415 -1.494 -15.296 1.00 98.06 87 ILE A N 1
ATOM 709 C CA . ILE A 1 87 ? 5.127 -2.699 -14.514 1.00 98.06 87 ILE A CA 1
ATOM 710 C C . ILE A 1 87 ? 4.237 -3.667 -15.294 1.00 98.06 87 ILE A C 1
ATOM 712 O O . ILE A 1 87 ? 4.588 -4.837 -15.393 1.00 98.06 87 ILE A O 1
ATOM 716 N N . ILE A 1 88 ? 3.145 -3.198 -15.904 1.00 96.81 88 ILE A N 1
ATOM 717 C CA . ILE A 1 88 ? 2.243 -4.074 -16.668 1.00 96.81 88 ILE A CA 1
ATOM 718 C C . ILE A 1 88 ? 2.934 -4.721 -17.882 1.00 96.81 88 ILE A C 1
ATOM 720 O O . ILE A 1 88 ? 2.543 -5.802 -18.308 1.00 96.81 88 ILE A O 1
ATOM 724 N N . LYS A 1 89 ? 3.971 -4.078 -18.438 1.00 96.94 89 LYS A N 1
ATOM 725 C CA . LYS A 1 89 ? 4.753 -4.601 -19.571 1.00 96.94 89 LYS A CA 1
ATOM 726 C C . LYS A 1 89 ? 5.859 -5.561 -19.141 1.00 96.94 89 LYS A C 1
ATOM 728 O O . LYS A 1 89 ? 6.097 -6.553 -19.823 1.00 96.94 89 LYS A O 1
ATOM 733 N N . ASP A 1 90 ? 6.541 -5.241 -18.045 1.00 96.81 90 ASP A N 1
ATOM 734 C CA . ASP A 1 90 ? 7.788 -5.900 -17.652 1.00 96.81 90 ASP A CA 1
ATOM 735 C C . ASP A 1 90 ? 7.569 -6.989 -16.580 1.00 96.81 90 ASP A C 1
ATOM 737 O O . ASP A 1 90 ? 8.447 -7.827 -16.370 1.00 96.81 90 ASP A O 1
ATOM 741 N N . ASP A 1 91 ? 6.420 -7.003 -15.893 1.00 96.56 91 ASP A N 1
ATOM 742 C CA . ASP A 1 91 ? 6.093 -7.986 -14.860 1.00 96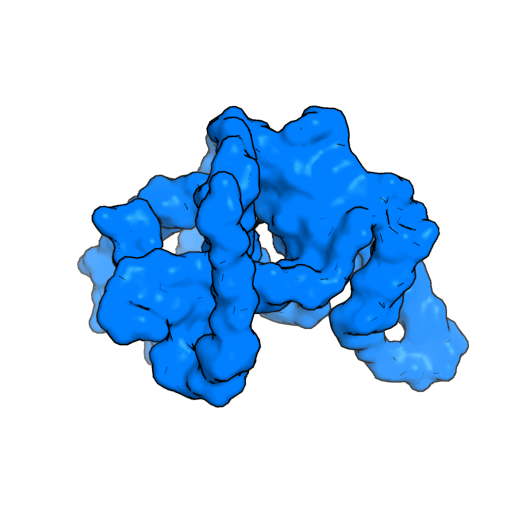.56 91 ASP A CA 1
ATOM 743 C C . ASP A 1 91 ? 4.925 -8.902 -15.248 1.00 96.56 91 ASP A C 1
ATOM 745 O O . ASP A 1 91 ? 3.759 -8.527 -15.165 1.00 96.56 91 ASP A O 1
ATOM 749 N N . VAL A 1 92 ? 5.239 -10.165 -15.536 1.00 95.62 92 VAL A N 1
ATOM 750 C CA . VAL A 1 92 ? 4.275 -11.197 -15.972 1.00 95.62 92 VAL A CA 1
ATOM 751 C C . VAL A 1 92 ? 3.167 -11.518 -14.968 1.00 95.62 92 VAL A C 1
ATOM 753 O O . VAL A 1 92 ? 2.184 -12.158 -15.321 1.00 95.62 92 VAL A O 1
ATOM 756 N N . SER A 1 93 ? 3.324 -11.123 -13.704 1.00 97.00 93 SER A N 1
ATOM 757 C CA . SER A 1 93 ? 2.285 -11.328 -12.692 1.00 97.00 93 SER A CA 1
ATOM 758 C C . SER A 1 93 ? 1.352 -10.135 -12.518 1.00 97.00 93 SER A C 1
ATOM 760 O O . SER A 1 93 ? 0.486 -10.189 -11.651 1.00 97.00 93 SER A O 1
ATOM 762 N N . SER A 1 94 ? 1.535 -9.063 -13.287 1.00 97.75 94 SER A N 1
ATOM 763 C CA . SER A 1 94 ? 0.693 -7.869 -13.265 1.00 97.75 94 SER A CA 1
ATOM 764 C C . SER A 1 94 ? -0.421 -7.991 -14.300 1.00 97.75 94 SER A C 1
ATOM 766 O O . SER A 1 94 ? -0.156 -8.338 -15.445 1.00 97.75 94 SER A O 1
ATOM 768 N N . TYR A 1 95 ? -1.663 -7.711 -13.899 1.00 96.44 95 TYR A N 1
ATOM 769 C CA . TYR A 1 95 ? -2.844 -7.987 -14.731 1.00 96.44 95 TYR A CA 1
ATOM 770 C C . TYR A 1 95 ? -3.642 -6.742 -15.092 1.00 96.44 95 TYR A C 1
ATOM 772 O O . TYR A 1 95 ? -4.198 -6.667 -16.184 1.00 96.44 95 TYR A O 1
ATOM 780 N N . ALA A 1 96 ? -3.722 -5.776 -14.182 1.00 97.19 96 ALA A N 1
ATOM 781 C CA . ALA A 1 96 ? -4.516 -4.579 -14.397 1.00 97.19 96 ALA A CA 1
ATOM 782 C C . ALA A 1 96 ? -3.950 -3.402 -13.609 1.00 97.19 96 ALA A C 1
ATOM 784 O O . ALA A 1 96 ? -3.349 -3.594 -12.549 1.00 97.19 96 ALA A O 1
ATOM 785 N N . ILE A 1 97 ? -4.166 -2.201 -14.139 1.00 97.75 97 ILE A N 1
ATOM 786 C CA . ILE A 1 97 ? -3.804 -0.928 -13.518 1.00 97.75 97 ILE A CA 1
ATOM 787 C C . ILE A 1 97 ? -5.022 -0.003 -13.501 1.00 97.75 97 ILE A C 1
ATOM 789 O O . ILE A 1 97 ? -5.918 -0.181 -14.328 1.00 97.75 97 ILE A O 1
ATOM 793 N N . GLU A 1 98 ? -5.053 0.957 -12.576 1.00 95.75 98 GLU A N 1
ATOM 794 C CA . GLU A 1 98 ? -6.136 1.949 -12.430 1.00 95.75 98 GLU A CA 1
ATOM 795 C C . GLU A 1 98 ? -7.542 1.319 -12.334 1.00 95.75 98 GLU A C 1
ATOM 797 O O . GLU A 1 98 ? -8.514 1.775 -12.941 1.00 95.75 98 GLU A O 1
ATOM 802 N N . VAL A 1 99 ? -7.664 0.220 -11.582 1.00 96.19 99 VAL A N 1
ATOM 803 C CA . VAL A 1 99 ? -8.900 -0.575 -11.521 1.00 96.19 99 VAL A CA 1
ATOM 804 C C . VAL A 1 99 ? -9.912 0.086 -10.585 1.00 96.19 99 VAL A C 1
ATOM 806 O O . VAL A 1 99 ? -9.633 0.188 -9.386 1.00 96.19 99 VAL A O 1
ATOM 809 N N . PRO A 1 100 ? -11.103 0.493 -11.063 1.00 95.38 100 PRO A N 1
ATOM 810 C CA . PRO A 1 100 ? -12.129 1.044 -10.192 1.00 95.38 100 PRO A CA 1
ATOM 811 C C . PRO A 1 100 ? -12.633 -0.022 -9.215 1.00 95.38 100 PRO A C 1
ATOM 813 O O . PRO A 1 100 ? -12.910 -1.161 -9.595 1.00 95.38 100 PRO A O 1
ATOM 816 N N . ILE A 1 101 ? -12.792 0.363 -7.953 1.00 95.88 101 ILE A N 1
ATOM 817 C CA . ILE A 1 101 ? -13.342 -0.484 -6.894 1.00 95.88 101 ILE A CA 1
ATOM 818 C C . ILE A 1 101 ? -14.367 0.304 -6.085 1.00 95.88 101 ILE A C 1
ATOM 820 O O . ILE A 1 101 ? -14.202 1.502 -5.838 1.00 95.88 101 ILE A O 1
ATOM 824 N N . TRP A 1 102 ? -15.435 -0.370 -5.673 1.00 94.56 102 TRP A N 1
ATOM 825 C CA . TRP A 1 102 ? -16.466 0.220 -4.835 1.00 94.56 102 TRP A CA 1
ATOM 826 C C . TRP A 1 102 ? -16.987 -0.777 -3.808 1.00 94.56 102 TRP A C 1
ATOM 828 O O . TRP A 1 102 ? -17.037 -1.983 -4.046 1.00 94.56 102 TRP A O 1
ATOM 838 N N . LYS A 1 103 ? -17.422 -0.247 -2.669 1.00 92.94 103 LYS A N 1
ATOM 839 C CA . LYS A 1 103 ? -18.166 -0.977 -1.648 1.00 92.94 103 LYS A CA 1
ATOM 840 C C . LYS A 1 103 ? -19.413 -0.188 -1.289 1.00 92.94 103 LYS A C 1
ATOM 842 O O . LYS A 1 103 ? -19.320 0.975 -0.908 1.00 92.94 103 LYS A O 1
ATOM 847 N N . PHE A 1 104 ? -20.570 -0.832 -1.392 1.00 90.94 104 PHE A N 1
ATOM 848 C CA . PHE A 1 104 ? -21.810 -0.277 -0.861 1.00 90.94 104 PHE A CA 1
ATOM 849 C C . PHE A 1 104 ? -21.734 -0.218 0.670 1.00 90.94 104 PHE A C 1
ATOM 851 O O . PHE A 1 104 ? -21.312 -1.187 1.304 1.00 90.94 104 PHE A O 1
ATOM 858 N N . ILE A 1 105 ? -22.121 0.919 1.248 1.00 87.31 105 ILE A N 1
ATOM 859 C CA . ILE A 1 105 ? -22.170 1.119 2.699 1.00 87.31 105 ILE A CA 1
ATOM 860 C C . ILE A 1 105 ? -23.635 1.082 3.160 1.00 87.31 105 ILE A C 1
ATOM 862 O O . ILE A 1 105 ? -24.122 0.043 3.588 1.00 87.31 105 ILE A O 1
ATOM 866 N N . GLN A 1 106 ? -24.340 2.213 3.078 1.00 84.81 106 GLN A N 1
ATOM 867 C CA . GLN A 1 106 ? -25.752 2.373 3.443 1.00 84.81 106 GLN A CA 1
ATOM 868 C C . GLN A 1 106 ? -26.323 3.619 2.757 1.00 84.81 106 GLN A C 1
ATOM 870 O O . GLN A 1 106 ? -25.559 4.497 2.366 1.00 84.81 106 GLN A O 1
ATOM 875 N N . ASN A 1 107 ? -27.651 3.737 2.650 1.00 83.31 107 ASN A N 1
ATOM 876 C CA . ASN A 1 107 ? -28.332 4.920 2.094 1.00 83.31 107 ASN A CA 1
ATOM 877 C C . ASN A 1 107 ? -27.791 5.368 0.719 1.00 83.31 107 ASN A C 1
ATOM 879 O O . ASN A 1 107 ? -27.637 6.560 0.478 1.00 83.31 107 ASN A O 1
ATOM 883 N N . ASN A 1 108 ? -27.474 4.416 -0.166 1.00 79.81 108 ASN A N 1
ATOM 884 C CA . ASN A 1 108 ? -26.862 4.659 -1.482 1.00 79.81 108 ASN A CA 1
ATOM 885 C C . ASN A 1 108 ? -25.474 5.328 -1.460 1.00 79.81 108 ASN A C 1
ATOM 887 O O . ASN A 1 108 ? -25.014 5.793 -2.500 1.00 79.81 108 ASN A O 1
ATOM 891 N N . PHE A 1 109 ? -24.778 5.323 -0.319 1.00 87.94 109 PHE A N 1
ATOM 892 C CA . PHE A 1 109 ? -23.375 5.720 -0.246 1.00 87.94 109 PHE A CA 1
ATOM 893 C C . PHE A 1 109 ? -22.439 4.566 -0.580 1.00 87.94 109 PHE A C 1
ATOM 895 O O . PHE A 1 109 ? -22.641 3.418 -0.165 1.00 87.94 109 PHE A O 1
ATOM 902 N N . PHE A 1 110 ? -21.360 4.914 -1.269 1.00 92.44 110 PHE A N 1
ATOM 903 C CA . PHE A 1 110 ? -20.294 4.006 -1.647 1.00 92.44 110 PHE A CA 1
ATOM 904 C C . PHE A 1 110 ? -18.958 4.493 -1.095 1.00 92.44 110 PHE A C 1
ATOM 906 O O . PHE A 1 110 ? -18.648 5.679 -1.153 1.00 92.44 110 PHE A O 1
ATOM 913 N N . LEU A 1 111 ? -18.132 3.563 -0.621 1.00 93.69 111 LEU A N 1
ATOM 914 C CA . LEU A 1 111 ? -16.692 3.781 -0.544 1.00 93.69 111 LEU A CA 1
ATOM 915 C C . LEU A 1 111 ? -16.105 3.486 -1.921 1.00 93.69 111 LEU A C 1
ATOM 917 O O . LEU A 1 111 ? -16.352 2.410 -2.463 1.00 93.69 111 LEU A O 1
ATOM 921 N N . LEU A 1 112 ? -15.342 4.424 -2.475 1.00 95.38 112 LEU A N 1
ATOM 922 C CA . LEU A 1 112 ? -14.859 4.362 -3.855 1.00 95.38 112 LEU A CA 1
ATOM 923 C C . LEU A 1 112 ? -13.336 4.413 -3.944 1.00 95.38 112 LEU A C 1
ATOM 925 O O . LEU A 1 112 ? -12.647 4.859 -3.022 1.00 95.38 112 LEU A O 1
ATOM 929 N N . GLY A 1 113 ? -12.792 3.998 -5.085 1.00 95.25 113 GLY A N 1
ATOM 930 C CA . GLY A 1 113 ? -11.358 4.037 -5.312 1.00 95.25 113 GLY A CA 1
ATOM 931 C C . GLY A 1 113 ? -10.907 3.568 -6.683 1.00 95.25 113 GLY A C 1
ATOM 932 O O . GLY A 1 113 ? -11.683 2.976 -7.426 1.00 95.25 113 GLY A O 1
ATOM 933 N N . HIS A 1 114 ? -9.626 3.796 -6.961 1.00 95.75 114 HIS A N 1
ATOM 934 C CA . HIS A 1 114 ? -8.906 3.205 -8.082 1.00 95.75 114 HIS A CA 1
ATOM 935 C C . HIS A 1 114 ? -7.675 2.506 -7.517 1.00 95.75 114 HIS A C 1
ATOM 937 O O . HIS A 1 114 ? -6.930 3.100 -6.742 1.00 95.75 114 HIS A O 1
ATOM 943 N N . ILE A 1 115 ? -7.529 1.224 -7.827 1.00 97.50 115 ILE A N 1
ATOM 944 C CA . ILE A 1 115 ? -6.380 0.418 -7.434 1.00 97.50 115 ILE A CA 1
ATOM 945 C C . ILE A 1 115 ? -5.309 0.605 -8.501 1.00 97.50 115 ILE A C 1
ATOM 947 O O . ILE A 1 115 ? -5.528 0.193 -9.641 1.00 97.50 115 ILE A O 1
ATOM 951 N N . ASP A 1 116 ? -4.154 1.159 -8.134 1.00 97.31 116 ASP A N 1
ATOM 952 C CA . ASP A 1 116 ? -3.069 1.410 -9.088 1.00 97.31 116 ASP A CA 1
ATOM 953 C C . ASP A 1 116 ? -2.632 0.140 -9.820 1.00 97.31 116 ASP A C 1
ATOM 955 O O . ASP A 1 116 ? -2.380 0.180 -11.020 1.00 97.31 116 ASP A O 1
ATOM 959 N N . LEU A 1 117 ? -2.507 -0.987 -9.109 1.00 98.38 117 LEU A N 1
ATOM 960 C CA . LEU A 1 117 ? -1.992 -2.229 -9.672 1.00 98.38 117 LEU A CA 1
ATOM 961 C C . LEU A 1 117 ? -2.581 -3.469 -8.988 1.00 98.38 117 LEU A C 1
ATOM 963 O O . LEU A 1 117 ? -2.502 -3.631 -7.770 1.00 98.38 117 LEU A O 1
ATOM 967 N N . ILE A 1 118 ? -3.082 -4.405 -9.795 1.00 98.50 118 ILE A N 1
ATOM 968 C CA . ILE A 1 118 ? -3.454 -5.754 -9.361 1.00 98.50 118 ILE A CA 1
ATOM 969 C C . ILE A 1 118 ? -2.458 -6.762 -9.931 1.00 98.50 118 ILE A C 1
ATOM 971 O O . ILE A 1 118 ? -2.217 -6.814 -11.142 1.00 98.50 118 ILE A O 1
ATOM 975 N N . GLN A 1 119 ? -1.908 -7.599 -9.053 1.00 98.25 119 GLN A N 1
ATOM 976 C CA . GLN A 1 119 ? -1.058 -8.727 -9.430 1.00 98.25 119 GLN A CA 1
ATOM 977 C C . GLN A 1 119 ? -1.635 -10.037 -8.896 1.00 98.25 119 GLN A C 1
ATOM 979 O O . GLN A 1 119 ? -2.343 -10.060 -7.891 1.00 98.25 119 GLN A O 1
ATOM 984 N N . PHE A 1 120 ? -1.293 -11.146 -9.543 1.00 97.12 120 PHE A N 1
ATOM 985 C CA . PHE A 1 120 ? -1.657 -12.483 -9.087 1.00 97.12 120 PHE A CA 1
ATOM 986 C C . PHE A 1 120 ? -0.418 -13.372 -9.069 1.00 97.12 120 PHE A C 1
ATOM 988 O O . PHE A 1 120 ? 0.240 -13.563 -10.093 1.00 97.12 120 PHE A O 1
ATOM 995 N N . ARG A 1 121 ? -0.067 -13.886 -7.886 1.00 95.00 121 ARG A N 1
ATOM 996 C CA . ARG A 1 121 ? 1.134 -14.704 -7.664 1.00 95.00 121 ARG A CA 1
ATOM 997 C C . ARG A 1 121 ? 0.762 -15.898 -6.796 1.00 95.00 121 ARG A C 1
ATOM 999 O O . ARG A 1 121 ? 0.274 -15.694 -5.691 1.00 95.00 121 ARG A O 1
ATOM 1006 N N . CYS A 1 122 ? 0.998 -17.122 -7.270 1.00 90.94 122 CYS A N 1
ATOM 1007 C CA . CYS A 1 122 ? 0.766 -18.354 -6.498 1.00 90.94 122 CYS A CA 1
ATOM 1008 C C . CYS A 1 122 ? -0.590 -18.355 -5.758 1.00 90.94 122 CYS A C 1
ATOM 1010 O O . CYS A 1 122 ? -0.643 -18.486 -4.534 1.00 90.94 122 CYS A O 1
ATOM 1012 N N . GLU A 1 123 ? -1.678 -18.128 -6.503 1.00 93.75 123 GLU A N 1
ATOM 1013 C CA . GLU A 1 123 ? -3.061 -18.048 -5.993 1.00 93.75 123 GLU A CA 1
ATOM 1014 C C . GLU A 1 123 ? -3.365 -16.882 -5.039 1.00 93.75 123 GLU A C 1
ATOM 1016 O O . GLU A 1 123 ? -4.433 -16.834 -4.431 1.00 93.75 123 GLU A O 1
ATOM 1021 N N . THR A 1 124 ? -2.431 -15.953 -4.871 1.00 97.94 124 THR A N 1
ATOM 1022 C CA . THR A 1 124 ? -2.574 -14.798 -3.990 1.00 97.94 124 THR A CA 1
ATOM 1023 C C . THR A 1 124 ? -2.756 -13.546 -4.830 1.00 97.94 124 THR A C 1
ATOM 1025 O O . THR A 1 124 ? -1.973 -13.273 -5.744 1.00 97.94 124 THR A O 1
ATOM 1028 N N . VAL A 1 125 ? -3.795 -12.780 -4.510 1.00 98.38 125 VAL A N 1
ATOM 1029 C CA . VAL A 1 125 ? -4.059 -11.474 -5.113 1.00 98.38 125 VAL A CA 1
ATOM 1030 C C . VAL A 1 125 ? -3.227 -10.425 -4.386 1.00 98.38 125 VAL A C 1
ATOM 1032 O O . VAL A 1 125 ? -3.247 -10.338 -3.161 1.00 98.38 125 VAL A O 1
ATOM 1035 N N . TYR A 1 126 ? -2.505 -9.613 -5.140 1.00 98.62 126 TYR A N 1
ATOM 1036 C CA . TYR A 1 126 ? -1.730 -8.496 -4.626 1.00 98.62 126 TYR A CA 1
ATOM 1037 C C . TYR A 1 126 ? -2.372 -7.193 -5.091 1.00 98.62 126 TYR A C 1
ATOM 1039 O O . TYR A 1 126 ? -2.567 -6.986 -6.288 1.00 98.62 126 TYR A O 1
ATOM 1047 N N . VAL A 1 127 ? -2.686 -6.327 -4.134 1.00 98.50 127 VAL A N 1
ATOM 1048 C CA . VAL A 1 127 ? -3.196 -4.970 -4.344 1.00 98.50 127 VAL A CA 1
ATOM 1049 C C . VAL A 1 127 ? -2.047 -4.018 -4.074 1.00 98.50 127 VAL A C 1
ATOM 1051 O O . VAL A 1 127 ? -1.656 -3.828 -2.923 1.00 98.50 127 VAL A O 1
ATOM 1054 N N . ALA A 1 128 ? -1.468 -3.479 -5.135 1.00 97.88 128 ALA A N 1
ATOM 1055 C CA . ALA A 1 128 ? -0.284 -2.648 -5.069 1.00 97.88 128 ALA A CA 1
ATOM 1056 C C . ALA A 1 128 ? -0.610 -1.192 -5.407 1.00 97.88 128 ALA A C 1
ATOM 1058 O O . ALA A 1 128 ? -1.481 -0.915 -6.227 1.00 97.88 128 ALA A O 1
ATOM 1059 N N . ASP A 1 129 ? 0.107 -0.280 -4.763 1.00 96.31 129 ASP A N 1
ATOM 1060 C CA . ASP A 1 129 ? -0.059 1.161 -4.913 1.00 96.31 129 ASP A CA 1
ATOM 1061 C C . ASP A 1 129 ? 1.320 1.838 -4.870 1.00 96.31 129 ASP A C 1
ATOM 1063 O O . ASP A 1 129 ? 2.164 1.535 -4.009 1.00 96.31 129 ASP A O 1
ATOM 1067 N N . PHE A 1 130 ? 1.572 2.685 -5.868 1.00 95.50 130 PHE A N 1
ATOM 1068 C CA . PHE A 1 130 ? 2.852 3.345 -6.072 1.00 95.50 130 PHE A CA 1
ATOM 1069 C C . PHE A 1 130 ? 2.874 4.682 -5.334 1.00 95.50 130 PHE A C 1
ATOM 1071 O O . PHE A 1 130 ? 2.112 5.593 -5.626 1.00 95.50 130 PHE A O 1
ATOM 1078 N N . LYS A 1 131 ? 3.808 4.864 -4.401 1.00 91.62 131 LYS A N 1
ATOM 1079 C CA . LYS A 1 131 ? 3.937 6.109 -3.633 1.00 91.62 131 LYS A CA 1
ATOM 1080 C C . LYS A 1 131 ? 5.258 6.814 -3.957 1.00 91.62 131 LYS A C 1
ATOM 1082 O O . LYS A 1 131 ? 6.273 6.512 -3.332 1.00 91.62 131 LYS A O 1
ATOM 1087 N N . PRO A 1 132 ? 5.290 7.746 -4.930 1.00 84.25 132 PRO A N 1
ATOM 1088 C CA . PRO A 1 132 ? 6.516 8.459 -5.279 1.00 84.25 132 PRO A CA 1
ATOM 1089 C C . PRO A 1 132 ? 6.906 9.466 -4.187 1.00 84.25 132 PRO A C 1
ATOM 1091 O O . PRO A 1 132 ? 6.174 10.428 -4.002 1.00 84.25 132 PRO A O 1
ATOM 1094 N N . ASP A 1 133 ? 8.082 9.282 -3.564 1.00 70.88 133 ASP A N 1
ATOM 1095 C CA . ASP A 1 133 ? 8.771 10.203 -2.627 1.00 70.88 133 ASP A CA 1
ATOM 1096 C C . ASP A 1 133 ? 7.951 10.701 -1.395 1.00 70.88 133 ASP A C 1
ATOM 1098 O O . ASP A 1 133 ? 6.744 10.876 -1.455 1.00 70.88 133 ASP A O 1
ATOM 1102 N N . GLU A 1 134 ? 8.620 10.960 -0.254 1.00 56.62 134 GLU A N 1
ATOM 1103 C CA . GLU A 1 134 ? 8.135 11.563 1.028 1.00 56.62 134 GLU A CA 1
ATOM 1104 C C . GLU A 1 134 ? 6.851 11.022 1.705 1.00 56.62 134 GLU A C 1
ATOM 1106 O O . GLU A 1 134 ? 6.636 11.257 2.898 1.00 56.62 134 GLU A O 1
ATOM 1111 N N . TYR A 1 135 ? 6.017 10.247 1.021 1.00 58.88 135 TYR A N 1
ATOM 1112 C CA . TYR A 1 135 ? 4.879 9.568 1.610 1.00 58.88 135 TYR A CA 1
ATOM 1113 C C . TYR A 1 135 ? 5.381 8.402 2.444 1.00 58.88 135 TYR A C 1
ATOM 1115 O O . TYR A 1 135 ? 5.810 7.370 1.929 1.00 58.88 135 TYR A O 1
ATOM 1123 N N . SER A 1 136 ? 5.312 8.564 3.765 1.00 77.50 136 SER A N 1
ATOM 1124 C CA . SER A 1 136 ? 5.579 7.447 4.657 1.00 77.50 136 SER A CA 1
ATOM 1125 C C . SER A 1 136 ? 4.560 6.344 4.367 1.00 77.50 136 SER A C 1
ATOM 1127 O O . SER A 1 136 ? 3.359 6.615 4.303 1.00 77.50 136 SER A O 1
ATOM 1129 N N . PHE A 1 137 ? 5.035 5.104 4.223 1.00 88.06 137 PHE A N 1
ATOM 1130 C CA . PHE A 1 137 ? 4.201 3.900 4.166 1.00 88.06 137 PHE A CA 1
ATOM 1131 C C . PHE A 1 137 ? 3.034 3.965 5.166 1.00 88.06 137 PHE A C 1
ATOM 1133 O O . PHE A 1 137 ? 1.892 3.656 4.842 1.00 88.06 137 PHE A O 1
ATOM 1140 N N . PHE A 1 138 ? 3.317 4.437 6.382 1.00 89.69 138 PHE A N 1
ATOM 1141 C CA . PHE A 1 138 ? 2.329 4.537 7.445 1.00 89.69 138 PHE A CA 1
ATOM 1142 C C . PHE A 1 138 ? 1.184 5.507 7.127 1.00 89.69 138 PHE A C 1
ATOM 1144 O O . PHE A 1 138 ? 0.033 5.241 7.463 1.00 89.69 138 PHE A O 1
ATOM 1151 N N . THR A 1 139 ? 1.487 6.620 6.458 1.00 89.25 139 THR A N 1
ATOM 1152 C CA . THR A 1 139 ? 0.500 7.624 6.053 1.00 89.25 139 THR A CA 1
ATOM 1153 C C . THR A 1 139 ? -0.500 7.053 5.052 1.00 89.25 139 THR A C 1
ATOM 1155 O O . THR A 1 139 ? -1.694 7.313 5.188 1.00 89.25 139 THR A O 1
ATOM 1158 N N . SER A 1 140 ? -0.023 6.298 4.058 1.00 89.25 140 SER A N 1
ATOM 1159 C CA . SER A 1 140 ? -0.832 5.743 2.961 1.00 89.25 140 SER A CA 1
ATOM 1160 C C . SER A 1 140 ? -1.447 4.376 3.262 1.00 89.25 140 SER A C 1
ATOM 1162 O O . SER A 1 140 ? -2.283 3.902 2.494 1.00 89.25 140 SER A O 1
ATOM 1164 N N . LEU A 1 141 ? -1.079 3.755 4.384 1.00 93.00 141 LEU A N 1
ATOM 1165 C CA . LEU A 1 141 ? -1.555 2.438 4.805 1.00 93.00 141 LEU A CA 1
ATOM 1166 C C . LEU A 1 141 ? -3.094 2.288 4.745 1.00 93.00 141 LEU A C 1
ATOM 1168 O O . LEU A 1 141 ? -3.550 1.262 4.234 1.00 93.00 141 LEU A O 1
ATOM 1172 N N . PRO A 1 142 ? -3.922 3.271 5.179 1.00 94.44 142 PRO A N 1
ATOM 1173 C CA . PRO A 1 142 ? -5.375 3.170 5.043 1.00 94.44 142 PRO A CA 1
ATOM 1174 C C . PRO A 1 142 ? -5.831 2.994 3.603 1.00 94.44 142 PRO A C 1
ATOM 1176 O O . PRO A 1 142 ? -6.591 2.074 3.342 1.00 94.44 142 PRO A O 1
ATOM 1179 N N . GLN A 1 143 ? -5.346 3.814 2.671 1.00 94.88 143 GLN A N 1
ATOM 1180 C CA . GLN A 1 143 ? -5.768 3.763 1.272 1.00 94.88 143 GLN A CA 1
ATOM 1181 C C . GLN A 1 143 ? -5.590 2.356 0.683 1.00 94.88 143 GLN A C 1
ATOM 1183 O O . GLN A 1 143 ? -6.554 1.734 0.236 1.00 94.88 143 GLN A O 1
ATOM 1188 N N . VAL A 1 144 ? -4.368 1.823 0.743 1.00 96.50 144 VAL A N 1
ATOM 1189 C CA . VAL A 1 144 ? -4.029 0.541 0.105 1.00 96.50 144 VAL A CA 1
ATOM 1190 C C . VAL A 1 144 ? -4.678 -0.633 0.841 1.00 96.50 144 VAL A C 1
ATOM 1192 O O . VAL A 1 144 ? -5.170 -1.576 0.218 1.00 96.50 144 VAL A O 1
ATOM 1195 N N . GLY A 1 145 ? -4.740 -0.573 2.173 1.00 96.94 145 GLY A N 1
ATOM 1196 C CA . GLY A 1 145 ? -5.428 -1.593 2.954 1.00 96.94 145 GLY A CA 1
ATOM 1197 C C . GLY A 1 145 ? -6.944 -1.596 2.717 1.00 96.94 145 GLY A C 1
ATOM 1198 O O . GLY A 1 145 ? -7.532 -2.672 2.645 1.00 96.94 145 GLY A O 1
ATOM 1199 N N . LEU A 1 146 ? -7.579 -0.432 2.532 1.00 97.38 146 LEU A N 1
ATOM 1200 C CA . LEU A 1 146 ? -9.000 -0.325 2.181 1.00 97.38 146 LEU A CA 1
ATOM 1201 C C . LEU A 1 146 ? -9.275 -0.908 0.796 1.00 97.38 146 LEU A C 1
ATOM 1203 O O . LEU A 1 146 ? -10.247 -1.644 0.651 1.00 97.38 146 LEU A O 1
ATOM 1207 N N . TYR A 1 147 ? -8.408 -0.664 -0.192 1.00 97.94 147 TYR A N 1
ATOM 1208 C CA . TYR A 1 147 ? -8.490 -1.345 -1.487 1.00 97.94 147 TYR A CA 1
ATOM 1209 C C . TYR A 1 147 ? -8.443 -2.864 -1.331 1.00 97.94 147 TYR A C 1
ATOM 1211 O O . TYR A 1 147 ? -9.294 -3.563 -1.879 1.00 97.94 147 TYR A O 1
ATOM 1219 N N . GLY A 1 148 ? -7.507 -3.376 -0.526 1.00 97.94 148 GLY A N 1
ATOM 1220 C CA . GLY A 1 148 ? -7.420 -4.804 -0.233 1.00 97.94 148 GLY A CA 1
ATOM 1221 C C . GLY A 1 148 ? -8.676 -5.355 0.446 1.00 97.94 148 GLY A C 1
ATOM 1222 O O . GLY A 1 148 ? -9.166 -6.412 0.060 1.00 97.94 148 GLY A O 1
ATOM 1223 N N . LEU A 1 149 ? -9.235 -4.644 1.430 1.00 97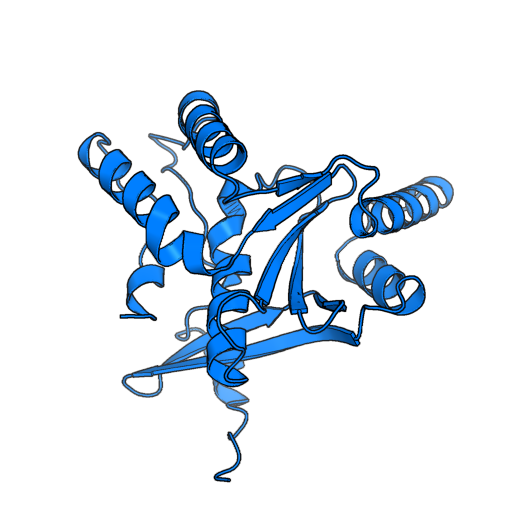.62 149 LEU A N 1
ATOM 1224 C CA . LEU A 1 149 ? -10.474 -5.055 2.099 1.00 97.62 149 LEU A CA 1
ATOM 1225 C C . LEU A 1 149 ? -11.675 -5.056 1.140 1.00 97.62 149 LEU A C 1
ATOM 1227 O O . LEU A 1 149 ? -12.411 -6.040 1.106 1.00 97.62 149 LEU A O 1
ATOM 1231 N N . MET A 1 150 ? -11.848 -3.995 0.343 1.00 97.06 150 MET A N 1
ATOM 1232 C CA . MET A 1 150 ? -12.937 -3.896 -0.635 1.00 97.06 150 MET A CA 1
ATOM 1233 C C . MET A 1 150 ? -12.840 -4.990 -1.697 1.00 97.06 150 MET A C 1
ATOM 1235 O O . MET A 1 150 ? -13.823 -5.679 -1.949 1.00 97.06 150 MET A O 1
ATOM 1239 N N . LEU A 1 151 ? -11.655 -5.198 -2.280 1.00 97.25 151 LEU A N 1
ATOM 1240 C CA . LEU A 1 151 ? -11.457 -6.213 -3.313 1.00 97.25 151 LEU A CA 1
ATOM 1241 C C . LEU A 1 151 ? -11.670 -7.628 -2.766 1.00 97.25 151 LEU A C 1
ATOM 1243 O O . LEU A 1 151 ? -12.271 -8.466 -3.437 1.00 97.25 151 LEU A O 1
ATOM 1247 N N . LYS A 1 152 ? -11.216 -7.888 -1.533 1.00 97.00 152 LYS A N 1
ATOM 1248 C CA . LYS A 1 152 ? -11.443 -9.164 -0.850 1.00 97.00 152 LYS A CA 1
ATOM 1249 C C . LYS A 1 152 ? -12.926 -9.480 -0.721 1.00 97.00 152 LYS A C 1
ATOM 1251 O O . LYS A 1 152 ? -13.313 -10.612 -0.980 1.00 97.00 152 LYS A O 1
ATOM 1256 N N . GLU A 1 153 ? -13.732 -8.515 -0.293 1.00 94.88 153 GLU A N 1
ATOM 1257 C CA . GLU A 1 153 ? -15.176 -8.699 -0.150 1.00 94.88 153 GLU A CA 1
ATOM 1258 C C . GLU A 1 153 ? -15.853 -8.850 -1.514 1.00 94.88 153 GLU A C 1
ATOM 1260 O O . GLU A 1 153 ? -16.596 -9.805 -1.722 1.00 94.88 153 GLU A O 1
ATOM 1265 N N . PHE A 1 154 ? -15.524 -7.963 -2.458 1.00 93.88 154 PHE A N 1
ATOM 1266 C CA . PHE A 1 154 ? -16.105 -7.938 -3.798 1.00 93.88 154 PHE A CA 1
ATOM 1267 C C . PHE A 1 154 ? -15.893 -9.254 -4.559 1.00 93.88 154 PHE A C 1
ATOM 1269 O O . PHE A 1 154 ? -16.826 -9.784 -5.155 1.00 93.88 154 PHE A O 1
ATOM 1276 N N . LEU A 1 155 ? -14.680 -9.813 -4.502 1.00 93.94 155 LEU A N 1
ATOM 1277 C CA . LEU A 1 155 ? -14.326 -11.068 -5.175 1.00 93.94 155 LEU A CA 1
ATOM 1278 C C . LEU A 1 155 ? -14.411 -12.303 -4.266 1.00 93.94 155 LEU A C 1
ATOM 1280 O O . LEU A 1 155 ? -14.043 -13.394 -4.693 1.00 93.94 155 LEU A O 1
ATOM 1284 N N . GLN A 1 156 ? -14.852 -12.145 -3.014 1.00 95.38 156 GLN A N 1
ATOM 1285 C CA . GLN A 1 156 ? -14.906 -13.216 -2.009 1.00 95.38 156 GLN A CA 1
ATOM 1286 C C . GLN A 1 156 ? -13.564 -13.962 -1.847 1.00 95.38 156 GLN A C 1
ATOM 1288 O O . GLN A 1 156 ? -13.513 -15.186 -1.715 1.00 95.38 156 GLN A O 1
ATOM 1293 N N . ILE A 1 157 ? -12.450 -13.220 -1.857 1.00 95.75 157 ILE A N 1
ATOM 1294 C CA . ILE A 1 157 ? -11.100 -13.796 -1.801 1.00 95.75 157 ILE A CA 1
ATOM 1295 C C . ILE A 1 157 ? -10.891 -14.499 -0.447 1.00 95.75 157 ILE A C 1
ATOM 1297 O O . ILE A 1 157 ? -11.102 -13.880 0.609 1.00 95.75 157 ILE A O 1
ATOM 1301 N N . PRO A 1 158 ? -10.415 -15.762 -0.435 1.00 95.12 158 PRO A N 1
ATOM 1302 C CA . PRO A 1 158 ? -10.173 -16.497 0.798 1.00 95.12 158 PRO A CA 1
ATOM 1303 C C . PRO A 1 158 ? -9.218 -15.783 1.757 1.00 95.12 158 PRO A C 1
ATOM 1305 O O . PRO A 1 158 ? -8.316 -15.029 1.375 1.00 95.12 158 PRO A O 1
ATOM 1308 N N . LYS A 1 159 ? -9.381 -16.059 3.054 1.00 91.88 159 LYS A N 1
ATOM 1309 C CA . LYS A 1 159 ? -8.478 -15.540 4.086 1.00 91.88 159 LYS A CA 1
ATOM 1310 C C . LYS A 1 159 ? -7.031 -15.946 3.773 1.00 91.88 159 LYS A C 1
ATOM 1312 O O . LYS A 1 159 ? -6.756 -17.105 3.494 1.00 91.88 159 LYS A O 1
ATOM 1317 N N . GLY A 1 160 ? -6.114 -14.982 3.851 1.00 93.00 160 GLY A N 1
ATOM 1318 C CA . GLY A 1 160 ? -4.690 -15.202 3.581 1.00 93.00 160 GLY A CA 1
ATOM 1319 C C . GLY A 1 160 ? -4.308 -15.230 2.098 1.00 93.00 160 GLY A C 1
ATOM 1320 O O . GLY A 1 160 ? -3.125 -15.334 1.804 1.00 93.00 160 GLY A O 1
ATOM 1321 N N . LYS A 1 161 ? -5.264 -15.091 1.169 1.00 97.81 161 LYS A N 1
ATOM 1322 C CA . LYS A 1 161 ? -5.011 -15.044 -0.283 1.00 97.81 161 LYS A CA 1
ATOM 1323 C C . LYS A 1 161 ? -5.062 -13.625 -0.861 1.00 97.81 161 LYS A C 1
ATOM 1325 O O . LYS A 1 161 ? -5.219 -13.450 -2.066 1.00 97.81 161 LYS A O 1
ATOM 1330 N N . ILE A 1 162 ? -4.909 -12.613 -0.005 1.00 98.31 162 ILE A N 1
ATOM 1331 C CA . ILE A 1 162 ? -4.761 -11.218 -0.418 1.00 98.31 162 ILE A CA 1
ATOM 1332 C C . ILE A 1 162 ? -3.653 -10.514 0.366 1.00 98.31 162 ILE A C 1
ATOM 1334 O O . ILE A 1 162 ? -3.583 -10.615 1.594 1.00 98.31 162 ILE A O 1
ATOM 1338 N N . VAL A 1 163 ? -2.811 -9.786 -0.361 1.00 98.44 163 VAL A N 1
ATOM 1339 C CA . VAL A 1 163 ? -1.696 -8.995 0.160 1.00 98.44 163 VAL A CA 1
ATOM 1340 C C . VAL A 1 163 ? -1.789 -7.582 -0.406 1.00 98.44 163 VAL A C 1
ATOM 1342 O O . VAL A 1 163 ? -2.052 -7.384 -1.587 1.00 98.44 163 VAL A O 1
ATOM 1345 N N . CYS A 1 164 ? -1.581 -6.588 0.442 1.00 98.44 164 CYS A N 1
ATOM 1346 C CA . CYS A 1 164 ? -1.418 -5.197 0.059 1.00 98.44 164 CYS A CA 1
ATOM 1347 C C . CYS A 1 164 ? 0.071 -4.883 -0.071 1.00 98.44 164 CYS A C 1
ATOM 1349 O O . CYS A 1 164 ? 0.869 -5.342 0.747 1.00 98.44 164 CYS A O 1
ATOM 1351 N N . VAL A 1 165 ? 0.429 -4.083 -1.073 1.00 97.81 165 VAL A N 1
ATOM 1352 C CA . VAL A 1 165 ? 1.798 -3.627 -1.309 1.00 97.81 165 VAL A CA 1
ATOM 1353 C C . VAL A 1 165 ? 1.798 -2.121 -1.483 1.00 97.81 165 VAL A C 1
ATOM 1355 O O . VAL A 1 165 ? 1.271 -1.596 -2.455 1.00 97.81 165 VAL A O 1
ATOM 1358 N N . SER A 1 166 ? 2.434 -1.408 -0.568 1.00 96.69 166 SER A N 1
ATOM 1359 C CA . SER A 1 166 ? 2.853 -0.034 -0.850 1.00 96.69 166 SER A CA 1
ATOM 1360 C C . SER A 1 166 ? 4.280 -0.102 -1.371 1.00 96.69 166 SER A C 1
ATOM 1362 O O . SER A 1 166 ? 5.087 -0.834 -0.801 1.00 96.69 166 SER A O 1
ATOM 1364 N N . PHE A 1 167 ? 4.618 0.598 -2.449 1.00 96.31 167 PHE A N 1
ATOM 1365 C CA . PHE A 1 167 ? 5.987 0.563 -2.965 1.00 96.31 167 PHE A CA 1
ATOM 1366 C C . PHE A 1 167 ? 6.419 1.887 -3.578 1.00 96.31 167 PHE A C 1
ATOM 1368 O O . PHE A 1 167 ? 5.610 2.676 -4.060 1.00 96.31 167 PHE A O 1
ATOM 1375 N N . ASP A 1 168 ? 7.727 2.096 -3.587 1.00 95.25 168 ASP A N 1
ATOM 1376 C CA . ASP A 1 168 ? 8.382 3.194 -4.276 1.00 95.25 168 ASP A CA 1
ATOM 1377 C C . ASP A 1 168 ? 9.650 2.684 -4.988 1.00 95.25 168 ASP A C 1
ATOM 1379 O O . ASP A 1 168 ? 9.890 1.478 -5.118 1.00 95.25 168 ASP A O 1
ATOM 1383 N N . LYS A 1 169 ? 10.489 3.604 -5.476 1.00 94.81 169 LYS A N 1
ATOM 1384 C CA . LYS A 1 169 ? 11.775 3.246 -6.096 1.00 94.81 169 LYS A CA 1
ATOM 1385 C C . LYS A 1 169 ? 12.804 2.693 -5.096 1.00 94.81 169 LYS A C 1
ATOM 1387 O O . LYS A 1 169 ? 13.782 2.092 -5.530 1.00 94.81 169 LYS A O 1
ATOM 1392 N N . ASN A 1 170 ? 12.633 2.919 -3.796 1.00 94.06 170 ASN A N 1
ATOM 1393 C CA . ASN A 1 170 ? 13.598 2.591 -2.746 1.00 94.06 170 ASN A CA 1
ATOM 1394 C C . ASN A 1 170 ? 13.227 1.317 -1.968 1.00 94.06 170 ASN A C 1
ATOM 1396 O O . ASN A 1 170 ? 14.089 0.763 -1.292 1.00 94.06 170 ASN A O 1
ATOM 1400 N N . GLY A 1 171 ? 11.986 0.844 -2.057 1.00 95.19 171 GLY A N 1
ATOM 1401 C CA . GLY A 1 171 ? 11.543 -0.356 -1.363 1.00 95.19 171 GLY A CA 1
ATOM 1402 C C . GLY A 1 171 ? 10.058 -0.654 -1.522 1.00 95.19 171 GLY A C 1
ATOM 1403 O O . GLY A 1 171 ? 9.340 -0.021 -2.303 1.00 95.19 171 GLY A O 1
ATOM 1404 N N . ALA A 1 172 ? 9.611 -1.667 -0.786 1.00 96.50 172 ALA A N 1
ATOM 1405 C CA . ALA A 1 172 ? 8.218 -2.082 -0.740 1.00 96.50 172 ALA A CA 1
ATOM 1406 C C . ALA A 1 172 ? 7.826 -2.588 0.650 1.00 96.50 172 ALA A C 1
ATOM 1408 O O . ALA A 1 172 ? 8.652 -3.095 1.406 1.00 96.50 172 ALA A O 1
ATOM 1409 N N . TRP A 1 173 ? 6.541 -2.475 0.958 1.00 97.44 173 TRP A N 1
ATOM 1410 C CA . TRP A 1 173 ? 5.932 -2.869 2.220 1.00 97.44 173 TRP A CA 1
ATOM 1411 C C . TRP A 1 173 ? 4.758 -3.792 1.915 1.00 97.44 173 TRP A C 1
ATOM 1413 O O . TRP A 1 173 ? 3.734 -3.328 1.414 1.00 97.44 173 TRP A O 1
ATOM 1423 N N . GLU A 1 174 ? 4.910 -5.085 2.202 1.00 97.88 174 GLU A N 1
ATOM 1424 C CA . GLU A 1 174 ? 3.868 -6.095 2.006 1.00 97.88 174 GLU A CA 1
ATOM 1425 C C . GLU A 1 174 ? 3.187 -6.449 3.334 1.00 97.88 174 GLU A C 1
ATOM 1427 O O . GLU A 1 174 ? 3.842 -6.657 4.357 1.00 97.88 174 GLU A O 1
ATOM 1432 N N . TYR A 1 175 ? 1.857 -6.515 3.331 1.00 98.06 175 TYR A N 1
ATOM 1433 C CA . TYR A 1 175 ? 1.055 -6.800 4.521 1.00 98.06 175 TYR A CA 1
ATOM 1434 C C . TYR A 1 175 ? -0.340 -7.296 4.149 1.00 98.06 175 TYR A C 1
ATOM 1436 O O . TYR A 1 175 ? -0.844 -7.033 3.062 1.00 98.06 175 TYR A O 1
ATOM 1444 N N . GLN A 1 176 ? -1.022 -7.988 5.060 1.00 97.81 176 GLN A N 1
ATOM 1445 C CA . GLN A 1 176 ? -2.427 -8.343 4.840 1.00 97.81 176 GLN A CA 1
ATOM 1446 C C . GLN A 1 176 ? -3.344 -7.149 5.149 1.00 97.81 176 GLN A C 1
ATOM 1448 O O . GLN A 1 176 ? -3.158 -6.509 6.185 1.00 97.81 176 GLN A O 1
ATOM 1453 N N . PRO A 1 177 ? -4.410 -6.893 4.369 1.00 97.12 177 PRO A N 1
ATOM 1454 C CA . PRO A 1 177 ? -5.312 -5.759 4.609 1.00 97.12 177 PRO A CA 1
ATOM 1455 C C . PRO A 1 177 ? -5.967 -5.775 6.004 1.00 97.12 177 PRO A C 1
ATOM 1457 O O . PRO A 1 177 ? -6.299 -4.731 6.564 1.00 97.12 177 PRO A O 1
ATOM 1460 N N . GLN A 1 178 ? -6.090 -6.955 6.624 1.00 95.56 178 GLN A N 1
ATOM 1461 C CA . GLN A 1 178 ? -6.664 -7.126 7.962 1.00 95.56 178 GLN A CA 1
ATOM 1462 C C . GLN A 1 178 ? -5.876 -6.410 9.075 1.00 95.56 178 GLN A C 1
ATOM 1464 O O . GLN A 1 178 ? -6.436 -6.166 10.150 1.00 95.56 178 GLN A O 1
ATOM 1469 N N . ILE A 1 179 ? -4.603 -6.048 8.852 1.00 95.31 179 ILE A N 1
ATOM 1470 C CA . ILE A 1 179 ? -3.830 -5.295 9.851 1.00 95.31 179 ILE A CA 1
ATOM 1471 C C . ILE A 1 179 ? -4.494 -3.955 10.174 1.00 95.31 179 ILE A C 1
ATOM 1473 O O . ILE A 1 179 ? -4.397 -3.506 11.317 1.00 95.31 179 ILE A O 1
ATOM 1477 N N . LEU A 1 180 ? -5.219 -3.358 9.212 1.00 94.19 180 LEU A N 1
ATOM 1478 C CA . LEU A 1 180 ? -5.969 -2.123 9.425 1.00 94.19 180 LEU A CA 1
ATOM 1479 C C . LEU A 1 180 ? -6.954 -2.298 10.574 1.00 94.19 180 LEU A C 1
ATOM 1481 O O . LEU A 1 180 ? -6.853 -1.615 11.590 1.00 94.19 180 LEU A O 1
ATOM 1485 N N . LEU A 1 181 ? -7.849 -3.273 10.447 1.00 93.00 181 LEU A N 1
ATOM 1486 C CA . LEU A 1 181 ? -8.944 -3.514 11.389 1.00 93.00 181 LEU A CA 1
ATOM 1487 C C . LEU A 1 181 ? -8.468 -4.053 12.749 1.00 93.00 181 LEU A C 1
ATOM 1489 O O . LEU A 1 181 ? -9.244 -4.119 13.697 1.00 93.00 181 LEU A O 1
ATOM 1493 N N . THR A 1 182 ? -7.198 -4.446 12.856 1.00 94.12 182 THR A N 1
ATOM 1494 C CA . THR A 1 182 ? -6.627 -5.066 14.056 1.00 94.12 182 THR A CA 1
ATOM 1495 C C . THR A 1 182 ? -5.520 -4.200 14.651 1.00 94.12 182 THR A C 1
ATOM 1497 O O . THR A 1 182 ? -5.791 -3.333 15.480 1.00 94.12 182 THR A O 1
ATOM 1500 N N . LYS A 1 183 ? -4.270 -4.415 14.235 1.00 95.50 183 LYS A N 1
ATOM 1501 C CA . LYS A 1 183 ? -3.076 -3.808 14.832 1.00 95.50 183 LYS A CA 1
ATOM 1502 C C . LYS A 1 183 ? -3.046 -2.297 14.672 1.00 95.50 183 LYS A C 1
ATOM 1504 O O . LYS A 1 183 ? -2.792 -1.593 15.646 1.00 95.50 183 LYS A O 1
ATOM 1509 N N . ILE A 1 184 ? -3.358 -1.796 13.477 1.00 94.00 184 ILE A N 1
ATOM 1510 C CA . ILE A 1 184 ? -3.387 -0.355 13.222 1.00 94.00 184 ILE A CA 1
ATOM 1511 C C . ILE A 1 184 ? -4.479 0.289 14.073 1.00 94.00 184 ILE A C 1
ATOM 1513 O O . ILE A 1 184 ? -4.191 1.226 14.808 1.00 94.00 184 ILE A O 1
ATOM 1517 N N . LYS A 1 185 ? -5.704 -0.252 14.072 1.00 91.88 185 LYS A N 1
ATOM 1518 C CA . LYS A 1 185 ? -6.788 0.250 14.928 1.00 91.88 185 LYS A CA 1
ATOM 1519 C C . LYS A 1 185 ? -6.384 0.310 16.404 1.00 91.88 185 LYS A C 1
ATOM 1521 O O . LYS A 1 185 ? -6.536 1.353 17.032 1.00 91.88 185 LYS A O 1
ATOM 1526 N N . GLN A 1 186 ? -5.830 -0.776 16.945 1.00 93.06 186 GLN A N 1
ATOM 1527 C CA . GLN A 1 186 ? -5.379 -0.844 18.340 1.00 93.06 186 GLN A CA 1
ATOM 1528 C C . GLN A 1 186 ? -4.322 0.219 18.659 1.00 93.06 186 GLN A C 1
ATOM 1530 O O . GLN A 1 186 ? -4.410 0.891 19.690 1.00 93.06 186 GLN A O 1
ATOM 1535 N N . PHE A 1 187 ? -3.349 0.401 17.765 1.00 93.25 187 PHE A N 1
ATOM 1536 C CA . PHE A 1 187 ? -2.328 1.433 17.898 1.00 93.25 187 PHE A CA 1
ATOM 1537 C C . PHE A 1 187 ? -2.939 2.839 17.901 1.00 93.25 187 PHE A C 1
ATOM 1539 O O . PHE A 1 187 ? -2.652 3.624 18.805 1.00 93.25 187 PHE A O 1
ATOM 1546 N N . LEU A 1 188 ? -3.823 3.147 16.947 1.00 91.19 188 LEU A N 1
ATOM 1547 C CA . LEU A 1 188 ? -4.463 4.462 16.849 1.00 91.19 188 LEU A CA 1
ATOM 1548 C C . LEU A 1 188 ? -5.393 4.737 18.038 1.00 91.19 188 LEU A C 1
ATOM 1550 O O . LEU A 1 188 ? -5.403 5.854 18.549 1.00 91.19 188 LEU A O 1
ATOM 1554 N N . ASP A 1 189 ? -6.124 3.734 18.529 1.00 90.44 189 ASP A N 1
ATOM 1555 C CA . ASP A 1 189 ? -6.973 3.852 19.718 1.00 90.44 189 ASP A CA 1
ATOM 1556 C C . ASP A 1 189 ? -6.136 4.147 20.971 1.00 90.44 189 ASP A C 1
ATOM 1558 O O . ASP A 1 189 ? -6.487 5.021 21.764 1.00 90.44 189 ASP A O 1
ATOM 1562 N N . LYS A 1 190 ? -5.002 3.455 21.149 1.00 91.56 190 LYS A N 1
ATOM 1563 C CA . LYS A 1 190 ? -4.064 3.720 22.252 1.00 91.56 190 LYS A CA 1
ATOM 1564 C C . LYS A 1 190 ? -3.474 5.122 22.144 1.00 91.56 190 LYS A C 1
ATOM 1566 O O . LYS A 1 190 ? -3.399 5.835 23.141 1.00 91.56 190 LYS A O 1
ATOM 1571 N N . LEU A 1 191 ? -3.085 5.518 20.939 1.00 90.38 191 LEU A N 1
ATOM 1572 C CA . LEU A 1 191 ? -2.468 6.805 20.676 1.00 90.38 191 LEU A CA 1
ATOM 1573 C C . LEU A 1 191 ? -3.457 7.969 20.877 1.00 90.38 191 LEU A C 1
ATOM 1575 O O . LEU A 1 191 ? -3.110 8.978 21.480 1.00 90.38 191 LEU A O 1
ATOM 1579 N N . ASN A 1 192 ? -4.713 7.827 20.455 1.00 88.50 192 ASN A N 1
ATOM 1580 C CA . ASN A 1 192 ? -5.747 8.846 20.657 1.00 88.50 192 ASN A CA 1
ATOM 1581 C C . ASN A 1 192 ? -6.135 9.042 22.134 1.00 88.50 192 ASN A C 1
ATOM 1583 O O . ASN A 1 192 ? -6.660 10.099 22.470 1.00 88.50 192 ASN A O 1
ATOM 1587 N N . LYS A 1 193 ? -5.874 8.069 23.021 1.00 88.62 193 LYS A N 1
ATOM 1588 C CA . LYS A 1 193 ? -6.091 8.226 24.474 1.00 88.62 193 LYS A CA 1
ATOM 1589 C C . LYS A 1 193 ? -5.075 9.156 25.134 1.00 88.62 193 LYS A C 1
ATOM 1591 O O . LYS A 1 193 ? -5.375 9.727 26.176 1.00 88.62 193 LYS A O 1
ATOM 1596 N N . THR A 1 194 ? -3.874 9.273 24.571 1.00 86.88 194 THR A N 1
ATOM 1597 C CA . THR A 1 194 ? -2.776 10.055 25.163 1.00 86.88 194 THR A CA 1
ATOM 1598 C C . THR A 1 194 ? -2.568 11.404 24.486 1.00 86.88 194 THR A C 1
ATOM 1600 O O . THR A 1 194 ? -1.922 12.284 25.052 1.00 86.88 194 THR A O 1
ATOM 1603 N N . ARG A 1 195 ? -3.114 11.585 23.282 1.00 85.56 195 ARG A N 1
ATOM 1604 C CA . ARG A 1 195 ? -2.986 12.817 22.503 1.00 85.56 195 ARG A CA 1
ATOM 1605 C C . ARG A 1 195 ? -4.023 13.857 22.889 1.00 85.56 195 ARG A C 1
ATOM 1607 O O . ARG A 1 195 ? -5.166 13.537 23.205 1.00 85.56 195 ARG A O 1
ATOM 1614 N N . ARG A 1 196 ? -3.635 15.130 22.773 1.00 79.94 196 ARG A N 1
ATOM 1615 C CA . ARG A 1 196 ? -4.555 16.267 22.962 1.00 79.94 196 ARG A CA 1
ATOM 1616 C C . ARG A 1 196 ? -5.468 16.450 21.759 1.00 79.94 196 ARG A C 1
ATOM 1618 O O . ARG A 1 196 ? -6.599 16.902 21.903 1.00 79.94 196 ARG A O 1
ATOM 1625 N N . THR A 1 197 ? -4.969 16.109 20.573 1.00 79.88 197 THR A N 1
ATOM 1626 C CA . THR A 1 197 ? -5.721 16.171 19.322 1.00 79.88 197 THR A CA 1
ATOM 1627 C C . THR A 1 197 ? -5.833 14.795 18.679 1.00 79.88 197 THR A C 1
ATOM 1629 O O . THR A 1 197 ? -4.851 14.049 18.570 1.00 79.88 197 THR A O 1
ATOM 1632 N N . ARG A 1 198 ? -7.047 14.467 18.223 1.00 79.12 198 ARG A N 1
ATOM 1633 C CA . ARG A 1 198 ? -7.291 13.251 17.446 1.00 79.12 198 ARG A CA 1
ATOM 1634 C C . ARG A 1 198 ? -6.568 13.325 16.105 1.00 79.12 198 ARG A C 1
ATOM 1636 O O . ARG A 1 198 ? -6.315 14.407 15.579 1.00 79.12 198 ARG A O 1
ATOM 1643 N N . LEU A 1 199 ? -6.228 12.157 15.580 1.00 81.75 199 LEU A N 1
ATOM 1644 C CA . LEU A 1 199 ? -5.715 12.019 14.219 1.00 81.75 199 LEU A CA 1
ATOM 1645 C C . LEU A 1 199 ? -6.778 12.470 13.202 1.00 81.75 199 LEU A C 1
ATOM 1647 O O . LEU A 1 199 ? -7.972 12.350 13.477 1.00 81.75 199 LEU A O 1
ATOM 1651 N N . ILE A 1 200 ? -6.327 13.029 12.073 1.00 66.81 200 ILE A N 1
ATOM 1652 C CA . ILE A 1 200 ? -7.159 13.813 11.136 1.00 66.81 200 ILE A CA 1
ATOM 1653 C C . ILE A 1 200 ? -8.314 13.002 10.547 1.00 66.81 200 ILE A C 1
ATOM 1655 O O . ILE A 1 200 ? -9.397 13.544 10.360 1.00 66.81 200 ILE A O 1
ATOM 1659 N N . ASP A 1 201 ? -8.124 11.709 10.324 1.00 71.19 201 ASP A N 1
ATOM 1660 C CA . ASP A 1 201 ? -9.219 10.824 9.970 1.00 71.19 201 ASP A CA 1
ATOM 1661 C C . ASP A 1 201 ? -8.888 9.419 10.470 1.00 71.19 201 ASP A C 1
ATOM 1663 O O . ASP A 1 201 ? -7.743 8.990 10.381 1.00 71.19 201 ASP A O 1
ATOM 1667 N N . THR A 1 202 ? -9.863 8.737 11.063 1.00 74.12 202 THR A N 1
ATOM 1668 C CA . THR A 1 202 ? -9.842 7.293 11.365 1.00 74.12 202 THR A CA 1
ATOM 1669 C C . THR A 1 202 ? -11.228 6.679 11.145 1.00 74.12 202 THR A C 1
ATOM 1671 O O . THR A 1 202 ? -11.537 5.597 11.645 1.00 74.12 202 THR A O 1
ATOM 1674 N N . SER A 1 203 ? -12.112 7.382 10.433 1.00 80.38 203 SER A N 1
ATOM 1675 C CA . SER A 1 203 ? -13.517 7.008 10.258 1.00 80.38 203 SER A CA 1
ATOM 1676 C C . SER A 1 203 ? -13.694 5.754 9.403 1.00 80.38 203 SER A C 1
ATOM 1678 O O . SER A 1 203 ? -14.675 5.034 9.591 1.00 80.38 203 SER A O 1
ATOM 1680 N N . TRP A 1 204 ? -12.703 5.434 8.563 1.00 81.38 204 TRP A N 1
ATOM 1681 C CA . TRP A 1 204 ? -12.708 4.281 7.662 1.00 81.38 204 TRP A CA 1
ATOM 1682 C C . TRP A 1 204 ? -12.944 2.935 8.350 1.00 81.38 204 TRP A C 1
ATOM 1684 O O . TRP A 1 204 ? -13.433 2.003 7.714 1.00 81.38 204 TRP A O 1
ATOM 1694 N N . PHE A 1 205 ? -12.645 2.812 9.650 1.00 81.69 205 PHE A N 1
ATOM 1695 C CA . PHE A 1 205 ? -12.953 1.595 10.405 1.00 81.69 205 PHE A CA 1
ATOM 1696 C C . PHE A 1 205 ? -14.435 1.233 10.334 1.00 81.69 205 PHE A C 1
ATOM 1698 O O . PHE A 1 205 ? -14.764 0.056 10.287 1.00 81.69 205 PHE A O 1
ATOM 1705 N N . ARG A 1 206 ? -15.324 2.228 10.285 1.00 83.56 206 ARG A N 1
ATOM 1706 C CA . ARG A 1 206 ? -16.779 2.036 10.319 1.00 83.56 206 ARG A CA 1
ATOM 1707 C C . ARG A 1 206 ? -17.352 1.394 9.059 1.00 83.56 206 ARG A C 1
ATOM 1709 O O . ARG A 1 206 ? -18.505 1.009 9.076 1.00 83.56 206 ARG A O 1
ATOM 1716 N N . PHE A 1 207 ? -16.588 1.292 7.972 1.00 82.94 207 PHE A N 1
ATOM 1717 C CA . PHE A 1 207 ? -17.094 0.697 6.731 1.00 82.94 207 PHE A CA 1
ATOM 1718 C C . PHE A 1 207 ? -17.061 -0.832 6.725 1.00 82.94 207 PHE A C 1
ATOM 1720 O O . PHE A 1 207 ? -17.606 -1.443 5.812 1.00 82.94 207 PHE A O 1
ATOM 1727 N N . PHE A 1 208 ? -16.405 -1.450 7.710 1.00 81.31 208 PHE A N 1
ATOM 1728 C CA . PHE A 1 208 ? -16.177 -2.897 7.766 1.00 81.31 208 PHE A CA 1
ATOM 1729 C C . PHE A 1 208 ? -16.666 -3.534 9.081 1.00 81.31 208 PHE A C 1
ATOM 1731 O O . PHE A 1 208 ? -16.245 -4.645 9.405 1.00 81.31 208 PHE A O 1
ATOM 1738 N N . TYR A 1 209 ? -17.537 -2.835 9.820 1.00 71.50 209 TYR A N 1
ATOM 1739 C CA . TYR A 1 209 ? -18.271 -3.300 11.006 1.00 71.50 209 TYR A CA 1
ATOM 1740 C C . TYR A 1 209 ? -19.737 -2.900 10.878 1.00 71.50 209 TYR A C 1
ATOM 1742 O O . TYR A 1 209 ? -20.585 -3.689 11.339 1.00 71.50 209 TYR A O 1
#